Protein AF-0000000079458535 (afdb_homodimer)

Nearest PDB structures (foldseek):
  4jus-assembly2_F  TM=9.882E-01  e=2.641E-09  Homo sapiens
  6gjh-assembly1_A  TM=9.649E-01  e=2.790E-09  Homo sapiens
  4jus-assembly2_H  TM=9.700E-01  e=4.319E-09  Homo sapiens
  4jus-assembly1_B  TM=9.725E-01  e=6.332E-09  Homo sapiens
  4jut-assembly2_G  TM=9.691E-01  e=6.332E-09  Homo sapiens

Organism: NCBI:txid69355

Radius of gyration: 21.83 Å; Cα contacts (8 Å, |Δi|>4): 368; chains: 2; bounding box: 33×68×54 Å

Solvent-accessible surface area (backbone atoms only — not comparable to full-atom values): 12038 Å² total; per-residue (Å²): 78,76,45,80,42,86,42,63,92,47,56,77,91,30,48,46,55,33,56,57,92,60,24,43,36,39,39,37,49,47,68,77,40,78,56,101,73,31,35,38,27,43,34,39,39,36,37,29,76,51,60,91,73,52,56,71,88,56,48,42,54,33,45,34,92,84,20,40,35,36,40,37,36,62,57,58,78,64,84,88,69,78,84,78,72,76,84,74,72,86,53,64,69,47,75,68,76,58,59,71,82,124,79,77,46,82,42,86,41,62,94,49,57,75,90,30,48,47,55,31,56,57,92,60,24,45,35,39,38,38,50,46,67,79,41,78,56,101,73,31,34,36,26,43,33,40,37,38,37,29,77,51,60,90,75,51,57,72,89,57,49,43,54,32,45,35,93,82,20,40,36,37,39,36,37,63,58,59,78,62,84,88,69,77,84,78,72,78,84,76,73,89,54,64,68,46,74,67,76,57,61,71,84,123

Foldseek 3Di:
DKDKDAAQVADPVQWAWADDDQKIKIKGWDDWDADPVGIDTDIDMDIDGHDPPFDRVQWFWAAAPNRMIMIDTPPPDPDPPDDPPDPPPDGPRPGRPHDDPD/DKDKDAAQVADPVQWAWADDDQKIKIKGWDDWDADPVGIDTDIDMDIDGHDPPFDRVQWFWAAAPNRMIMIDTPPPDPDPPDDPPDDDPDGPGPGRDHDDPD

InterPro domains:
  IPR001436 Alpha crystallin/Small heat shock protein, animal type [PR00299] (17-30)
  IPR001436 Alpha crystallin/Small heat shock protein, animal type [PR00299] (32-51)
  IPR001436 Alpha crystallin/Small heat shock protein, animal type [PR00299] (54-75)
  IPR001436 Alpha crystallin/Small heat shock protein, animal type [PTHR45640] (2-76)
  IPR002068 Alpha crystallin/Hsp20 domain [PF00011] (2-76)
  IPR002068 Alpha crystallin/Hsp20 domain [PS01031] (1-91)
  IPR008978 HSP20-like chaperone [G3DSA:2.60.40.790] (1-79)
  IPR008978 HSP20-like chaperone [SSF49764] (2-76)

pLDDT: mean 74.35, std 25.5, range [27.42, 98.69]

Sequence (204 aa):
MQVNLDVQQFAPEEISVKTVENFVVIEAKHEEKRDEHGFISRHFQRRYLLPENVRPEDIQSSLSYDGVLTVTAPKMLSYYEENLSGHFKPFKLFTVVLYVWSMQVNLDVQQFAPEEISVKTVENFVVIEAKHEEKRDEHGFISRHFQRRYLLPENVRPEDIQSSLSYDGVLTVTAPKMLSYYEENLSGHFKPFKLFTVVLYVWS

Secondary structure (DSSP, 8-state):
-EEEEE-TTS-GGGEEEEEETTEEEEEEEEEEEE-SSSEEEEEEEEEEEPPTT--GGG-EEEE-TTSEEEEE------S-----------------------/-EEEEE-TTS-GGGEEEEEETTEEEEEEEEEEEE-SSSEEEEEEEEEEEPPTT--GGG-EEEE-TTSEEEEE------S-----------------------

Structure (mmCIF, N/CA/C/O backbone):
data_AF-0000000079458535-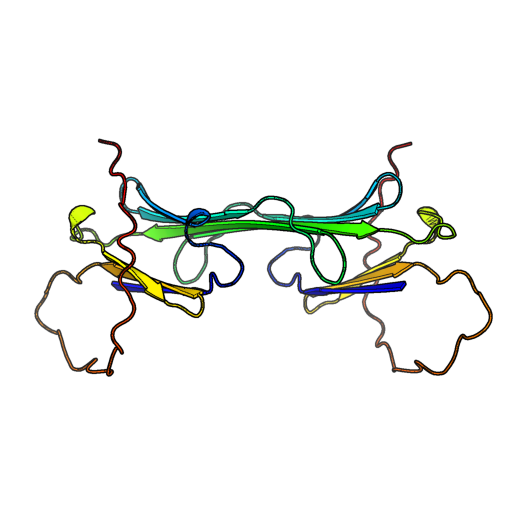model_v1
#
loop_
_entity.id
_entity.type
_entity.pdbx_description
1 polymer 'SHSP domain-containing protein'
#
loop_
_atom_site.group_PDB
_atom_site.id
_atom_site.type_symbol
_atom_site.label_atom_id
_atom_site.label_alt_id
_atom_site.label_comp_id
_atom_site.label_asym_id
_atom_site.label_entity_id
_atom_site.label_seq_id
_atom_site.pdbx_PDB_ins_code
_atom_site.Cartn_x
_atom_site.Cartn_y
_atom_site.Cartn_z
_atom_site.oc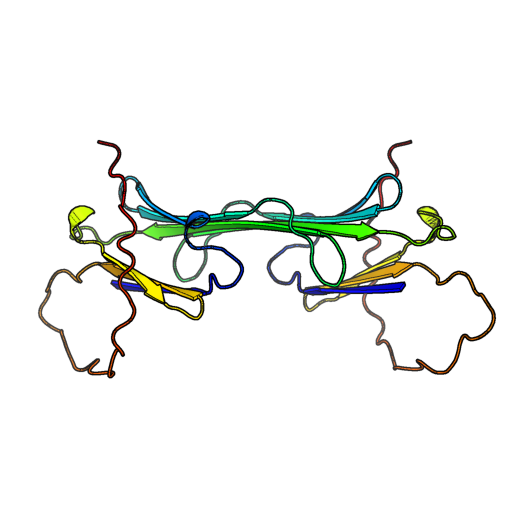cupancy
_atom_site.B_iso_or_equiv
_atom_site.auth_seq_id
_atom_site.auth_comp_id
_atom_site.auth_asym_id
_atom_site.auth_atom_id
_atom_site.pdbx_PDB_model_num
ATOM 1 N N . MET A 1 1 ? -5.195 -19.719 -15.281 1 71.38 1 MET A N 1
ATOM 2 C CA . MET A 1 1 ? -5.465 -18.547 -14.469 1 71.38 1 MET A CA 1
ATOM 3 C C . MET A 1 1 ? -4.379 -17.484 -14.656 1 71.38 1 MET A C 1
ATOM 5 O O . MET A 1 1 ? -3.197 -17.828 -14.773 1 71.38 1 MET A O 1
ATOM 9 N N . GLN A 1 2 ? -4.859 -16.234 -14.922 1 82 2 GLN A N 1
ATOM 10 C CA . GLN A 1 2 ? -3.893 -15.156 -15.062 1 82 2 GLN A CA 1
ATOM 11 C C . GLN A 1 2 ? -4.25 -13.977 -14.164 1 82 2 GLN A C 1
ATOM 13 O O . GLN A 1 2 ? -5.422 -13.617 -14.031 1 82 2 GLN A O 1
ATOM 18 N N . VAL A 1 3 ? -3.215 -13.5 -13.523 1 86 3 VAL A N 1
ATOM 19 C CA . VAL A 1 3 ? -3.398 -12.328 -12.68 1 86 3 VAL A CA 1
ATOM 20 C C . VAL A 1 3 ? -2.467 -11.211 -13.141 1 86 3 VAL A C 1
ATOM 22 O O . VAL A 1 3 ? -1.307 -11.461 -13.477 1 86 3 VAL A O 1
ATOM 25 N N . ASN A 1 4 ? -3.057 -10.031 -13.25 1 89.69 4 ASN A N 1
ATOM 26 C CA . ASN A 1 4 ? -2.285 -8.836 -13.547 1 89.69 4 ASN A CA 1
ATOM 27 C C . ASN A 1 4 ? -2.35 -7.828 -12.398 1 89.69 4 ASN A C 1
ATOM 29 O O . ASN A 1 4 ? -3.434 -7.5 -11.914 1 89.69 4 ASN A O 1
ATOM 33 N N . LEU A 1 5 ? -1.141 -7.395 -11.938 1 90.69 5 LEU A N 1
ATOM 34 C CA . LEU A 1 5 ? -1.046 -6.449 -10.836 1 90.69 5 LEU A CA 1
ATOM 35 C C . LEU A 1 5 ? -0.205 -5.238 -11.227 1 90.69 5 LEU A C 1
ATOM 37 O O . LEU A 1 5 ? 0.853 -5.387 -11.844 1 90.69 5 LEU A O 1
ATOM 41 N N . ASP A 1 6 ? -0.731 -4.07 -10.984 1 93.06 6 ASP A N 1
ATOM 42 C CA . ASP A 1 6 ? 0.054 -2.848 -11.125 1 93.06 6 ASP A CA 1
ATOM 43 C C . ASP A 1 6 ? 1.039 -2.691 -9.969 1 93.06 6 ASP A C 1
ATOM 45 O O . ASP A 1 6 ? 0.631 -2.537 -8.82 1 93.06 6 ASP A O 1
ATOM 49 N N . VAL A 1 7 ? 2.383 -2.736 -10.336 1 95.25 7 VAL A N 1
ATOM 50 C CA . VAL A 1 7 ? 3.414 -2.633 -9.312 1 95.25 7 VAL A CA 1
ATOM 51 C C . VAL A 1 7 ? 4.441 -1.576 -9.711 1 95.25 7 VAL A C 1
ATOM 53 O O . VAL A 1 7 ? 5.633 -1.717 -9.422 1 95.25 7 VAL A O 1
ATOM 56 N N . GLN A 1 8 ? 3.932 -0.568 -10.32 1 94.62 8 GLN A N 1
ATOM 57 C CA . GLN A 1 8 ? 4.809 0.476 -10.836 1 94.62 8 GLN A CA 1
ATOM 58 C C . GLN A 1 8 ? 5.523 1.209 -9.703 1 94.62 8 GLN A C 1
ATOM 60 O O . GLN A 1 8 ? 6.551 1.853 -9.922 1 94.62 8 GLN A O 1
ATOM 65 N N . GLN A 1 9 ? 4.973 1.112 -8.508 1 95.31 9 GLN A N 1
ATOM 66 C CA . GLN A 1 9 ? 5.523 1.855 -7.375 1 95.31 9 GLN A CA 1
ATOM 67 C C . GLN A 1 9 ? 6.656 1.081 -6.711 1 95.31 9 GLN A C 1
ATOM 69 O O . GLN A 1 9 ? 7.234 1.545 -5.727 1 95.31 9 GLN A O 1
ATOM 74 N N . PHE A 1 10 ? 6.992 -0.044 -7.32 1 95.38 10 PHE A N 1
ATOM 75 C CA . PHE A 1 10 ? 8.008 -0.919 -6.75 1 95.38 10 PHE A CA 1
ATOM 76 C C . PHE A 1 10 ? 9.086 -1.241 -7.777 1 95.38 10 PHE A C 1
ATOM 78 O O . PHE A 1 10 ? 8.797 -1.414 -8.961 1 95.38 10 PHE A O 1
ATOM 85 N N . ALA A 1 11 ? 10.289 -1.312 -7.316 1 93.94 11 ALA A N 1
ATOM 86 C CA . ALA A 1 11 ? 11.359 -1.873 -8.141 1 93.94 11 ALA A CA 1
ATOM 87 C C . ALA A 1 11 ? 11.25 -3.393 -8.227 1 93.94 11 ALA A C 1
ATOM 89 O O . ALA A 1 11 ? 10.664 -4.027 -7.344 1 93.94 11 ALA A O 1
ATOM 90 N N . PRO A 1 12 ? 11.812 -3.945 -9.25 1 91.94 12 PRO A N 1
ATOM 91 C CA . PRO A 1 12 ? 11.711 -5.398 -9.406 1 91.94 12 PRO A CA 1
ATOM 92 C C . PRO A 1 12 ? 12.219 -6.16 -8.18 1 91.94 12 PRO A C 1
ATOM 94 O O . PRO A 1 12 ? 11.625 -7.172 -7.793 1 91.94 12 PRO A O 1
ATOM 97 N N . GLU A 1 13 ? 13.242 -5.664 -7.543 1 93.88 13 GLU A N 1
ATOM 98 C CA . GLU A 1 13 ? 13.828 -6.367 -6.406 1 93.88 13 GLU A CA 1
ATOM 99 C C . GLU A 1 13 ? 12.961 -6.227 -5.164 1 93.88 13 GLU A C 1
ATOM 101 O O . GLU A 1 13 ? 13.172 -6.926 -4.168 1 93.88 13 GLU A O 1
ATOM 106 N N . GLU A 1 14 ? 11.945 -5.402 -5.266 1 96.38 14 GLU A N 1
ATOM 107 C CA . GLU A 1 14 ? 11.047 -5.156 -4.141 1 96.38 14 GLU A CA 1
ATOM 108 C C . GLU A 1 14 ? 9.812 -6.047 -4.215 1 96.38 14 GLU A C 1
ATOM 110 O O . GLU A 1 14 ? 8.914 -5.945 -3.379 1 96.38 14 GLU A O 1
ATOM 115 N N . ILE A 1 15 ? 9.766 -6.863 -5.156 1 95 15 ILE A N 1
ATOM 116 C CA . ILE A 1 15 ? 8.602 -7.699 -5.418 1 95 15 ILE A CA 1
ATOM 117 C C . ILE A 1 15 ? 8.977 -9.172 -5.281 1 95 15 ILE A C 1
ATOM 119 O O . ILE A 1 15 ? 10.008 -9.602 -5.801 1 95 15 ILE A O 1
ATOM 123 N N . SER A 1 16 ? 8.188 -9.891 -4.566 1 96.19 16 SER A N 1
ATOM 124 C CA . SER A 1 16 ? 8.359 -11.336 -4.461 1 96.19 16 SER A CA 1
ATOM 125 C C . SER A 1 16 ? 7.082 -12.078 -4.844 1 96.19 16 SER A C 1
ATOM 127 O O . SER A 1 16 ? 5.98 -11.648 -4.492 1 96.19 16 SER A O 1
ATOM 129 N N . VAL A 1 17 ? 7.246 -13.133 -5.582 1 91.44 17 VAL A N 1
ATOM 130 C CA . VAL A 1 17 ? 6.172 -14.062 -5.914 1 91.44 17 VAL A CA 1
ATOM 131 C C . VAL A 1 17 ? 6.531 -15.461 -5.422 1 91.44 17 VAL A C 1
ATOM 133 O O . VAL A 1 17 ? 7.586 -16 -5.766 1 91.44 17 VAL A O 1
ATOM 136 N N . LYS A 1 18 ? 5.688 -16.031 -4.605 1 91.62 18 LYS A N 1
ATOM 137 C CA . LYS A 1 18 ? 5.949 -17.359 -4.078 1 91.62 18 LYS A CA 1
ATOM 138 C C . LYS A 1 18 ? 4.672 -18.188 -4.012 1 91.62 18 LYS A C 1
ATOM 140 O O . LYS A 1 18 ? 3.568 -17.641 -3.99 1 91.62 18 LYS A O 1
ATOM 145 N N . THR A 1 19 ? 4.887 -19.453 -3.998 1 87.31 19 THR A N 1
ATOM 146 C CA . THR A 1 19 ? 3.777 -20.359 -3.725 1 87.31 19 THR A CA 1
ATOM 147 C C . THR A 1 19 ? 3.871 -20.906 -2.307 1 87.31 19 THR A C 1
ATOM 149 O O . THR A 1 19 ? 4.922 -21.422 -1.901 1 87.31 19 THR A O 1
ATOM 152 N N . VAL A 1 20 ? 2.854 -20.688 -1.545 1 87.06 20 VAL A N 1
ATOM 153 C CA . VAL A 1 20 ? 2.764 -21.203 -0.18 1 87.06 20 VAL A CA 1
ATOM 154 C C . VAL A 1 20 ? 1.502 -22.047 -0.026 1 87.06 20 VAL A C 1
ATOM 156 O O . VAL A 1 20 ? 0.386 -21.531 -0.104 1 87.06 20 VAL A O 1
ATOM 159 N N . GLU A 1 21 ? 1.781 -23.359 0.132 1 87 21 GLU A N 1
ATOM 160 C CA . GLU A 1 21 ? 0.645 -24.281 0.166 1 87 21 GLU A CA 1
ATOM 161 C C . GLU A 1 21 ? -0.182 -24.172 -1.112 1 87 21 GLU A C 1
ATOM 163 O O . GLU A 1 21 ? 0.322 -24.438 -2.207 1 87 21 GLU A O 1
ATOM 168 N N . ASN A 1 22 ? -1.435 -23.812 -1.103 1 85.19 22 ASN A N 1
ATOM 169 C CA . ASN A 1 22 ? -2.295 -23.75 -2.279 1 85.19 22 ASN A CA 1
ATOM 170 C C . ASN A 1 22 ? -2.568 -22.312 -2.697 1 85.19 22 ASN A C 1
ATOM 172 O O . ASN A 1 22 ? -3.604 -22.016 -3.299 1 85.19 22 ASN A O 1
ATOM 176 N N . PHE A 1 23 ? -1.512 -21.453 -2.299 1 89.44 23 PHE A N 1
ATOM 177 C CA . PHE A 1 23 ? -1.682 -20.047 -2.662 1 89.44 23 PHE A CA 1
ATOM 178 C C . PHE A 1 23 ? -0.479 -19.547 -3.451 1 89.44 23 PHE A C 1
ATOM 180 O O . PHE A 1 23 ? 0.657 -19.938 -3.18 1 89.44 23 PHE A O 1
ATOM 187 N N . VAL A 1 24 ? -0.769 -18.703 -4.426 1 88.31 24 VAL A N 1
ATOM 188 C CA . VAL A 1 24 ? 0.25 -17.797 -4.926 1 88.31 24 VAL A CA 1
ATOM 189 C C . VAL A 1 24 ? 0.261 -16.516 -4.074 1 88.31 24 VAL A C 1
ATOM 191 O O . VAL A 1 24 ? -0.779 -15.891 -3.877 1 88.31 24 VAL A O 1
ATOM 194 N N . VAL A 1 25 ? 1.367 -16.188 -3.523 1 92.31 25 VAL A N 1
ATOM 195 C CA . VAL A 1 25 ? 1.519 -15 -2.678 1 92.31 25 VAL A CA 1
ATOM 196 C C . VAL A 1 25 ? 2.428 -13.984 -3.365 1 92.31 25 VAL A C 1
ATOM 198 O O . VAL A 1 25 ? 3.559 -14.312 -3.736 1 92.31 25 VAL A O 1
ATOM 201 N N . ILE A 1 26 ? 1.908 -12.812 -3.578 1 93.81 26 ILE A N 1
ATOM 202 C CA . ILE A 1 26 ? 2.682 -11.703 -4.117 1 93.81 26 ILE A CA 1
ATOM 203 C C . ILE A 1 26 ? 2.885 -10.641 -3.035 1 93.81 26 ILE A C 1
ATOM 205 O O . ILE A 1 26 ? 1.917 -10.156 -2.439 1 93.81 26 ILE A O 1
ATOM 209 N N . GLU A 1 27 ? 4.105 -10.359 -2.76 1 96.75 27 GLU A N 1
ATOM 210 C CA . GLU A 1 27 ? 4.434 -9.328 -1.779 1 96.75 27 GLU A CA 1
ATOM 211 C C . GLU A 1 27 ? 5.336 -8.258 -2.385 1 96.75 27 GLU A C 1
ATOM 213 O O . GLU A 1 27 ? 6.332 -8.57 -3.039 1 96.75 27 GLU A O 1
ATOM 218 N N . ALA A 1 28 ? 4.949 -6.996 -2.225 1 97.62 28 ALA A N 1
ATOM 219 C CA . ALA A 1 28 ? 5.766 -5.859 -2.635 1 97.62 28 ALA A CA 1
ATOM 220 C C . ALA A 1 28 ? 5.938 -4.867 -1.49 1 97.62 28 ALA A C 1
ATOM 222 O O . ALA A 1 28 ? 4.965 -4.504 -0.824 1 97.62 28 ALA A O 1
ATOM 223 N N . LYS A 1 29 ? 7.152 -4.57 -1.281 1 98.44 29 LYS A N 1
ATOM 224 C CA . LYS A 1 29 ? 7.457 -3.682 -0.163 1 98.44 29 LYS A CA 1
ATOM 225 C C . LYS A 1 29 ? 8.68 -2.814 -0.464 1 98.44 29 LYS A C 1
ATOM 227 O O . LYS A 1 29 ? 9.68 -3.307 -0.979 1 98.44 29 LYS A O 1
ATOM 232 N N . HIS A 1 30 ? 8.508 -1.525 -0.172 1 97.69 30 HIS A N 1
ATOM 233 C CA . HIS A 1 30 ? 9.703 -0.689 -0.121 1 97.69 30 HIS A CA 1
ATOM 234 C C . HIS A 1 30 ? 9.68 0.24 1.087 1 97.69 30 HIS A C 1
ATOM 236 O O . HIS A 1 30 ? 8.602 0.668 1.521 1 97.69 30 HIS A O 1
ATOM 242 N N . GLU A 1 31 ? 10.812 0.403 1.563 1 97.5 31 GLU A N 1
ATOM 243 C CA . GLU A 1 31 ? 10.945 1.31 2.699 1 97.5 31 GLU A CA 1
ATOM 244 C C . GLU A 1 31 ? 10.75 2.762 2.273 1 97.5 31 GLU A C 1
ATOM 246 O O . GLU A 1 31 ? 10.297 3.031 1.161 1 97.5 31 GLU A O 1
ATOM 251 N N . GLU A 1 32 ? 11.008 3.6 3.197 1 96.62 32 GLU A N 1
ATOM 252 C CA . GLU A 1 32 ? 10.758 5.02 2.955 1 96.62 32 GLU A CA 1
ATOM 253 C C . GLU A 1 32 ? 11.578 5.527 1.77 1 96.62 32 GLU A C 1
ATOM 255 O O . GLU A 1 32 ? 12.789 5.316 1.71 1 96.62 32 GLU A O 1
ATOM 260 N N . LYS A 1 33 ? 10.922 6.148 0.807 1 96.44 33 LYS A N 1
ATOM 261 C CA . LYS A 1 33 ? 11.531 6.84 -0.326 1 96.44 33 LYS A CA 1
ATOM 262 C C . LYS A 1 33 ? 11.07 8.289 -0.4 1 96.44 33 LYS A C 1
ATOM 264 O O . LYS A 1 33 ? 9.938 8.609 -0.022 1 96.44 33 LYS A O 1
ATOM 269 N N . ARG A 1 34 ? 11.891 9.07 -0.903 1 94.19 34 ARG A N 1
ATOM 270 C CA . ARG A 1 34 ? 11.555 10.484 -1.047 1 94.19 34 ARG A CA 1
ATOM 271 C C . ARG A 1 34 ? 10.828 10.742 -2.361 1 94.19 34 ARG A C 1
ATOM 273 O O . ARG A 1 34 ? 11.18 10.18 -3.396 1 94.19 34 ARG A O 1
ATOM 280 N N . ASP A 1 35 ? 9.727 11.547 -2.275 1 86.81 35 ASP A N 1
ATOM 281 C CA . ASP A 1 35 ? 9.062 12.008 -3.492 1 86.81 35 ASP A CA 1
ATOM 282 C C . ASP A 1 35 ? 8.797 13.516 -3.436 1 86.81 35 ASP A C 1
ATOM 284 O O . ASP A 1 35 ? 9.391 14.227 -2.619 1 86.81 35 ASP A O 1
ATOM 288 N N . GLU A 1 36 ? 8.062 14.094 -4.355 1 83.38 36 GLU A N 1
ATOM 289 C CA . GLU A 1 36 ? 7.852 15.531 -4.492 1 83.38 36 GLU A CA 1
ATOM 290 C C . GLU A 1 36 ? 7.184 16.109 -3.25 1 83.38 36 GLU A C 1
ATOM 292 O O . GLU A 1 36 ? 7.273 17.312 -3 1 83.38 36 GLU A O 1
ATOM 297 N N . HIS A 1 37 ? 6.605 15.352 -2.461 1 78.25 37 HIS A N 1
ATOM 298 C CA . HIS A 1 37 ? 5.812 15.836 -1.331 1 78.25 37 HIS A CA 1
ATOM 299 C C . HIS A 1 37 ? 6.484 15.492 -0.005 1 78.25 37 HIS A C 1
ATOM 301 O O . HIS A 1 37 ? 6.289 16.188 0.992 1 78.25 37 HIS A O 1
ATOM 307 N N . GLY A 1 38 ? 7.324 14.508 -0.028 1 90.88 38 GLY A N 1
ATOM 308 C CA . GLY A 1 38 ? 7.91 14.016 1.207 1 90.88 38 GLY A CA 1
ATOM 309 C C . GLY A 1 38 ? 8.469 12.609 1.081 1 90.88 38 GLY A C 1
ATOM 310 O O . GLY A 1 38 ? 9.266 12.328 0.184 1 90.88 38 GLY A O 1
ATOM 311 N N . PHE A 1 39 ? 8.102 11.828 2.082 1 96 39 PHE A N 1
ATOM 312 C CA . PHE A 1 39 ? 8.57 10.453 2.111 1 96 39 PHE A CA 1
ATOM 313 C C . PHE A 1 39 ? 7.391 9.477 2.08 1 96 39 PHE A C 1
ATOM 315 O O . PHE A 1 39 ? 6.305 9.797 2.562 1 96 39 PHE A O 1
ATOM 322 N N . ILE A 1 40 ? 7.691 8.367 1.441 1 96.06 40 ILE A N 1
ATOM 323 C CA . ILE A 1 40 ? 6.609 7.387 1.367 1 96.06 40 ILE A CA 1
ATOM 324 C C . ILE A 1 40 ? 7.184 5.977 1.462 1 96.06 40 ILE A C 1
ATOM 326 O O . ILE A 1 40 ? 8.25 5.695 0.91 1 96.06 40 ILE A O 1
ATOM 330 N N . SER A 1 41 ? 6.562 5.121 2.232 1 98.25 41 SER A N 1
ATOM 331 C CA . SER A 1 41 ? 6.773 3.678 2.201 1 98.25 41 SER A CA 1
ATOM 332 C C . SER A 1 41 ? 5.488 2.939 1.839 1 98.25 41 SER A C 1
ATOM 334 O O . SER A 1 41 ? 4.391 3.41 2.141 1 98.25 41 SER A O 1
ATOM 336 N N . ARG A 1 42 ? 5.633 1.826 1.183 1 98.25 42 ARG A N 1
ATOM 337 C CA . ARG A 1 42 ? 4.496 1.036 0.719 1 98.25 42 ARG A CA 1
ATOM 338 C C . ARG A 1 42 ? 4.727 -0.451 0.967 1 98.25 42 ARG A C 1
ATOM 340 O O . ARG A 1 42 ? 5.859 -0.932 0.885 1 98.25 42 ARG A O 1
ATOM 347 N N . HIS A 1 43 ? 3.695 -1.093 1.212 1 98.69 43 HIS A N 1
ATOM 348 C CA . HIS A 1 43 ? 3.682 -2.545 1.352 1 98.69 43 HIS A CA 1
ATOM 349 C C . HIS A 1 43 ? 2.309 -3.117 1.014 1 98.69 43 HIS A C 1
ATOM 351 O O . HIS A 1 43 ? 1.288 -2.613 1.486 1 98.69 43 HIS A O 1
ATOM 357 N N . PHE A 1 44 ? 2.316 -4.051 0.146 1 98 44 PHE A N 1
ATOM 358 C CA . PHE A 1 44 ? 1.097 -4.844 0.034 1 98 44 PHE A CA 1
ATOM 359 C C . PHE A 1 44 ? 1.422 -6.32 -0.14 1 98 44 PHE A C 1
ATOM 361 O O . PHE A 1 44 ? 2.541 -6.676 -0.52 1 98 44 PHE A O 1
ATOM 368 N N . GLN A 1 45 ? 0.469 -7.18 0.155 1 97.62 45 GLN A N 1
ATOM 369 C CA . GLN A 1 45 ? 0.546 -8.617 -0.052 1 97.62 45 GLN A CA 1
ATOM 370 C C . GLN A 1 45 ? -0.772 -9.172 -0.59 1 97.62 45 GLN A C 1
ATOM 372 O O . GLN A 1 45 ? -1.838 -8.898 -0.035 1 97.62 45 GLN A O 1
ATOM 377 N N . ARG A 1 46 ? -0.671 -9.875 -1.65 1 95.44 46 ARG A N 1
ATOM 378 C CA . ARG A 1 46 ? -1.815 -10.547 -2.252 1 95.44 46 ARG A CA 1
ATOM 379 C C . ARG A 1 46 ? -1.664 -12.062 -2.162 1 95.44 46 ARG A C 1
ATOM 381 O O . ARG A 1 46 ? -0.571 -12.594 -2.369 1 95.44 46 ARG A O 1
ATOM 388 N N . ARG A 1 47 ? -2.764 -12.68 -1.93 1 93.81 47 ARG A N 1
ATOM 389 C CA . ARG A 1 47 ? -2.812 -14.133 -1.968 1 93.81 47 ARG A CA 1
ATOM 390 C C . ARG A 1 47 ? -3.939 -14.625 -2.875 1 93.81 47 ARG A C 1
ATOM 392 O O . ARG A 1 47 ? -5.07 -14.141 -2.783 1 93.81 47 ARG A O 1
ATOM 399 N N . TYR A 1 48 ? -3.611 -15.547 -3.719 1 88.75 48 TYR A N 1
ATOM 400 C CA . TYR A 1 48 ? -4.582 -16.156 -4.617 1 88.75 48 TYR A CA 1
ATOM 401 C C . TYR A 1 48 ? -4.645 -17.672 -4.406 1 88.75 48 TYR A C 1
ATOM 403 O O . TYR A 1 48 ? -3.611 -18.344 -4.375 1 88.75 48 TYR A O 1
ATOM 411 N N . LEU A 1 49 ? -5.812 -18.172 -4.262 1 87.25 49 LEU A N 1
ATOM 412 C CA . LEU A 1 49 ? -5.984 -19.625 -4.184 1 87.25 49 LEU A CA 1
ATOM 413 C C . LEU A 1 49 ? -5.719 -20.281 -5.539 1 87.25 49 LEU A C 1
ATOM 415 O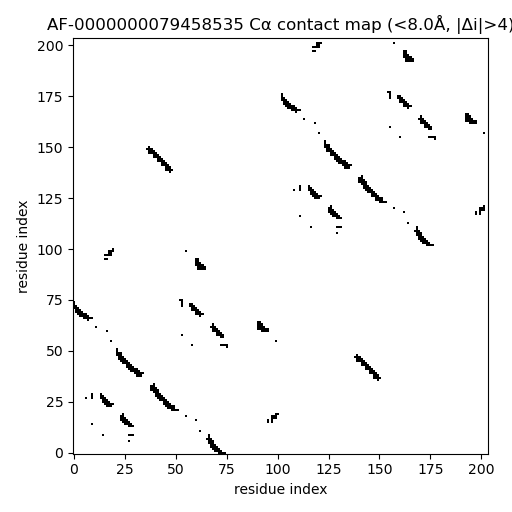 O . LEU A 1 49 ? -6.262 -19.844 -6.555 1 87.25 49 LEU A O 1
ATOM 419 N N . LEU A 1 50 ? -4.883 -21.281 -5.484 1 83.12 50 LEU A N 1
ATOM 420 C CA . LEU A 1 50 ? -4.566 -22.016 -6.711 1 83.12 50 LEU A CA 1
ATOM 421 C C . LEU A 1 50 ? -5.562 -23.141 -6.945 1 83.12 50 LEU A C 1
ATOM 423 O O . LEU A 1 50 ? -5.98 -23.812 -6 1 83.12 50 LEU A O 1
ATOM 427 N N . PRO A 1 51 ? -5.867 -23.281 -8.219 1 80.94 51 PRO A N 1
ATOM 428 C CA . PRO A 1 51 ? -6.676 -24.469 -8.484 1 80.94 51 PRO A CA 1
ATOM 429 C C . PRO A 1 51 ? -5.953 -25.766 -8.125 1 80.94 51 PRO A C 1
ATOM 431 O O . PRO A 1 51 ? -4.723 -25.812 -8.125 1 80.94 51 PRO A O 1
ATOM 434 N N . GLU A 1 52 ? -6.727 -26.75 -7.809 1 77.44 52 GLU A N 1
ATOM 435 C CA . GLU A 1 52 ? -6.199 -28.031 -7.328 1 77.44 52 GLU A CA 1
ATOM 436 C C . GLU A 1 52 ? -5.254 -28.656 -8.344 1 77.44 52 GLU A C 1
ATOM 438 O O . GLU A 1 52 ? -4.312 -29.359 -7.977 1 77.44 52 GLU A O 1
ATOM 443 N N . ASN A 1 53 ? -5.309 -28.344 -9.539 1 78.06 53 ASN A N 1
ATOM 444 C CA . ASN A 1 53 ? -4.543 -29.062 -10.555 1 78.06 53 ASN A CA 1
ATOM 445 C C . ASN A 1 53 ? -3.363 -28.234 -11.062 1 78.06 53 ASN A C 1
ATOM 447 O O . ASN A 1 53 ? -2.824 -28.516 -12.133 1 78.06 53 ASN A O 1
ATOM 451 N N . VAL A 1 54 ? -3.049 -27.297 -10.266 1 78.31 54 VAL A N 1
ATOM 452 C CA . VAL A 1 54 ? -1.914 -26.469 -10.695 1 78.31 54 VAL A CA 1
ATOM 453 C C . VAL A 1 54 ? -0.711 -26.75 -9.797 1 78.31 54 VAL A C 1
ATOM 455 O O . VAL A 1 54 ? -0.821 -26.719 -8.57 1 78.31 54 VAL A O 1
ATOM 458 N N . ARG A 1 55 ? 0.381 -27.156 -10.414 1 76.69 55 ARG A N 1
ATOM 459 C CA . ARG A 1 55 ? 1.626 -27.344 -9.672 1 76.69 55 ARG A CA 1
ATOM 460 C C . ARG A 1 55 ? 2.395 -26.031 -9.562 1 76.69 55 ARG A C 1
ATOM 462 O O . ARG A 1 55 ? 2.436 -25.25 -10.508 1 76.69 55 ARG A O 1
ATOM 469 N N 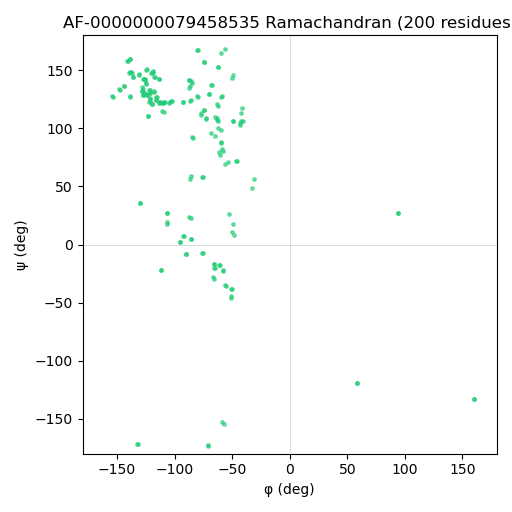. PRO A 1 56 ? 3.006 -25.703 -8.477 1 80.62 56 PRO A N 1
ATOM 470 C CA . PRO A 1 56 ? 3.785 -24.484 -8.289 1 80.62 56 PRO A CA 1
ATOM 471 C C . PRO A 1 56 ? 4.816 -24.266 -9.398 1 80.62 56 PRO A C 1
ATOM 473 O O . PRO A 1 56 ? 5.062 -23.125 -9.797 1 80.62 56 PRO A O 1
ATOM 476 N N . GLU A 1 57 ? 5.445 -25.375 -9.852 1 80.06 57 GLU A N 1
ATOM 477 C CA . GLU A 1 57 ? 6.5 -25.281 -10.859 1 80.06 57 GLU A CA 1
ATOM 478 C C . GLU A 1 57 ? 5.945 -24.781 -12.195 1 80.06 57 GLU A C 1
ATOM 480 O O . GLU A 1 57 ? 6.703 -24.359 -13.062 1 80.06 57 GLU A O 1
ATOM 485 N N . ASP A 1 58 ? 4.652 -24.859 -12.305 1 80.19 58 ASP A N 1
ATOM 486 C CA . ASP A 1 58 ? 4.023 -24.484 -13.57 1 80.19 58 ASP A CA 1
ATOM 487 C C . ASP A 1 58 ? 3.656 -23 -13.578 1 80.19 58 ASP A C 1
ATOM 489 O O . ASP A 1 58 ? 3.248 -22.469 -14.617 1 80.19 58 ASP A O 1
ATOM 493 N N . ILE A 1 59 ? 3.795 -22.391 -12.469 1 81.56 59 ILE A N 1
ATOM 494 C CA . ILE A 1 59 ? 3.428 -20.984 -12.352 1 81.56 59 ILE A CA 1
ATOM 495 C C . ILE A 1 59 ? 4.539 -20.109 -12.93 1 81.56 59 ILE A C 1
ATOM 497 O O . ILE A 1 59 ? 5.723 -20.359 -12.672 1 81.56 59 ILE A O 1
ATOM 501 N N . GLN A 1 60 ? 4.137 -19.25 -13.82 1 84.25 60 GLN A N 1
ATOM 502 C CA . GLN A 1 60 ? 5.066 -18.297 -14.414 1 84.25 60 GLN A CA 1
ATOM 503 C C . GLN A 1 60 ? 4.672 -16.859 -14.086 1 84.25 60 GLN A C 1
ATOM 505 O O . GLN A 1 60 ? 3.482 -16.547 -13.961 1 84.25 60 GLN A O 1
ATOM 510 N N . SER A 1 61 ? 5.77 -16.047 -13.891 1 88 61 SER A N 1
ATOM 511 C CA . SER A 1 61 ? 5.504 -14.633 -13.664 1 88 61 SER A CA 1
ATOM 512 C C . SER A 1 61 ? 6.379 -13.75 -14.555 1 88 61 SER A C 1
ATOM 514 O O . SER A 1 61 ? 7.477 -14.156 -14.938 1 88 61 SER A O 1
ATOM 516 N N . SER A 1 62 ? 5.828 -12.664 -14.922 1 87.5 62 SER A N 1
ATOM 517 C CA . SER A 1 62 ? 6.562 -11.68 -15.711 1 87.5 62 SER A CA 1
ATOM 518 C C . SER A 1 62 ? 6.242 -10.258 -15.25 1 87.5 62 SER A C 1
ATOM 520 O O . SER A 1 62 ? 5.137 -9.984 -14.781 1 87.5 62 SER A O 1
ATOM 522 N N . LEU A 1 63 ? 7.262 -9.43 -15.391 1 90.94 63 LEU A N 1
ATOM 523 C CA . LEU A 1 63 ? 7.125 -8.016 -15.047 1 90.94 63 LEU A CA 1
ATOM 524 C C . LEU A 1 63 ? 7.387 -7.129 -16.266 1 90.94 63 LEU A C 1
ATOM 526 O O . LEU A 1 63 ? 8.453 -7.219 -16.891 1 90.94 63 LEU A O 1
ATOM 530 N N . SER A 1 64 ? 6.445 -6.367 -16.609 1 87.56 64 SER A N 1
ATOM 531 C CA . SER A 1 64 ? 6.609 -5.492 -17.766 1 87.56 64 SER A CA 1
ATOM 532 C C . SER A 1 64 ? 7.398 -4.238 -17.391 1 87.56 64 SER A C 1
ATOM 534 O O . SER A 1 64 ? 7.531 -3.902 -16.219 1 87.56 64 SER A O 1
ATOM 536 N N . TYR A 1 65 ? 7.781 -3.58 -18.453 1 88.06 65 TYR A N 1
ATOM 537 C CA . TYR A 1 65 ? 8.555 -2.357 -18.266 1 88.06 65 TYR A CA 1
ATOM 538 C C . TYR A 1 65 ? 7.715 -1.277 -17.594 1 88.06 65 TYR A C 1
ATOM 540 O O . TYR A 1 65 ? 8.227 -0.494 -16.797 1 88.06 65 TYR A O 1
ATOM 548 N N . ASP A 1 66 ? 6.48 -1.353 -17.844 1 88.31 66 ASP A N 1
ATOM 549 C CA . ASP A 1 66 ? 5.609 -0.312 -17.297 1 88.31 66 ASP A CA 1
ATOM 550 C C . ASP A 1 66 ? 5.051 -0.714 -15.945 1 88.31 66 ASP A C 1
ATOM 552 O O . ASP A 1 66 ? 4.137 -0.066 -15.422 1 88.31 66 ASP A O 1
ATOM 556 N N . GLY A 1 67 ? 5.543 -1.785 -15.461 1 91 67 GLY A N 1
ATOM 557 C CA . GLY A 1 67 ? 5.301 -2.09 -14.055 1 91 67 GLY A CA 1
ATOM 558 C C . GLY A 1 67 ? 4.098 -2.988 -13.844 1 91 67 GLY A C 1
ATOM 559 O O . GLY A 1 67 ? 3.438 -2.91 -12.805 1 91 67 GLY A O 1
ATOM 560 N N . VAL A 1 68 ? 3.799 -3.764 -14.82 1 92.75 68 VAL A N 1
ATOM 561 C CA . VAL A 1 68 ? 2.709 -4.719 -14.664 1 92.75 68 VAL A CA 1
ATOM 562 C C . VAL A 1 68 ? 3.277 -6.117 -14.43 1 92.75 68 VAL A C 1
ATOM 564 O O . VAL A 1 68 ? 4.055 -6.625 -15.242 1 92.75 68 VAL A O 1
ATOM 567 N N . LEU A 1 69 ? 2.865 -6.742 -13.273 1 92.38 69 LEU A N 1
ATOM 568 C CA . LEU A 1 69 ? 3.223 -8.117 -12.953 1 92.38 69 LEU A CA 1
ATOM 569 C C . LEU A 1 69 ? 2.156 -9.086 -13.445 1 92.38 69 LEU A C 1
ATOM 571 O O . LEU A 1 69 ? 0.974 -8.93 -13.133 1 92.38 69 LEU A O 1
ATOM 575 N N . THR A 1 70 ? 2.545 -9.992 -14.242 1 90 70 THR A N 1
ATOM 576 C CA . THR A 1 70 ? 1.638 -11.023 -14.742 1 90 70 THR A CA 1
ATOM 577 C C . THR A 1 70 ? 2.018 -12.391 -14.188 1 90 70 THR A C 1
ATOM 579 O O . THR A 1 70 ? 3.168 -12.812 -14.305 1 90 70 THR A O 1
ATOM 582 N N . VAL A 1 71 ? 1.085 -13.039 -13.523 1 88.38 71 VAL A N 1
ATOM 583 C CA . VAL A 1 71 ? 1.277 -14.391 -13.008 1 88.38 71 VAL A CA 1
ATOM 584 C C . VAL A 1 71 ? 0.305 -15.344 -13.703 1 88.38 71 VAL A C 1
ATOM 586 O O . VAL A 1 71 ? -0.906 -15.117 -13.703 1 88.38 71 VAL A O 1
ATOM 589 N N . THR A 1 72 ? 0.884 -16.344 -14.281 1 85.75 72 THR A N 1
ATOM 590 C CA . THR A 1 72 ? 0.075 -17.281 -15.055 1 85.75 72 THR A CA 1
ATOM 591 C C . THR A 1 72 ? 0.221 -18.703 -14.5 1 85.75 72 THR A C 1
ATOM 593 O O . THR A 1 72 ? 1.331 -19.141 -14.203 1 85.75 72 THR A O 1
ATOM 596 N N . ALA A 1 73 ? -0.906 -19.281 -14.203 1 79.25 73 ALA A N 1
ATOM 597 C CA . ALA A 1 73 ? -0.959 -20.703 -13.898 1 79.25 73 ALA A CA 1
ATOM 598 C C . ALA A 1 73 ? -1.68 -21.469 -15 1 79.25 73 ALA A C 1
ATOM 600 O O . ALA A 1 73 ? -2.738 -21.047 -15.469 1 79.25 73 ALA A O 1
ATOM 601 N N . PRO A 1 74 ? -0.862 -22.297 -15.602 1 70.56 74 PRO A N 1
ATOM 602 C CA . PRO A 1 74 ? -1.466 -23.047 -16.703 1 70.56 74 PRO A CA 1
ATOM 603 C C . PRO A 1 74 ? -2.795 -23.703 -16.312 1 70.56 74 PRO A C 1
ATOM 605 O O . PRO A 1 74 ? -2.979 -24.094 -15.156 1 70.56 74 PRO A O 1
ATOM 608 N N . LYS A 1 75 ? -3.855 -23.062 -16.859 1 56.97 75 LYS A N 1
ATOM 609 C CA . LYS A 1 75 ? -5.082 -23.828 -16.672 1 56.97 75 LYS A CA 1
ATOM 610 C C . LYS A 1 75 ? -4.84 -25.312 -16.891 1 56.97 75 LYS A C 1
ATOM 612 O O . LYS A 1 75 ? -4.035 -25.703 -17.75 1 56.97 75 LYS A O 1
ATOM 617 N N . MET A 1 76 ? -4.82 -25.984 -15.938 1 45.66 76 MET A N 1
ATOM 618 C CA . MET A 1 76 ? -4.957 -27.359 -16.406 1 45.66 76 MET A CA 1
ATOM 619 C C . MET A 1 76 ? -6 -27.453 -17.516 1 45.66 76 MET A C 1
ATOM 621 O O . MET A 1 76 ? -7.012 -26.75 -17.484 1 45.66 76 MET A O 1
ATOM 625 N N . LEU A 1 77 ? -5.516 -27.859 -18.672 1 37.25 77 LEU A N 1
ATOM 626 C CA . LEU A 1 77 ? -6.371 -28.219 -19.812 1 37.25 77 LEU A CA 1
ATOM 627 C C . LEU A 1 77 ? -7.688 -28.828 -19.312 1 37.25 77 LEU A C 1
ATOM 629 O O . LEU A 1 77 ? -7.719 -29.969 -18.875 1 37.25 77 LEU A O 1
ATOM 633 N N . SER A 1 78 ? -8.5 -28.531 -18.5 1 34.69 78 SER A N 1
ATOM 634 C CA . SER A 1 78 ? -9.672 -29.062 -19.203 1 34.69 78 SER A CA 1
ATOM 635 C C . SER A 1 78 ? -9.852 -28.406 -20.562 1 34.69 78 SER A C 1
ATOM 637 O O . SER A 1 78 ? -9.336 -27.312 -20.812 1 34.69 78 SER A O 1
ATOM 639 N N . TYR A 1 79 ? -10.68 -28.875 -21.625 1 31.5 79 TYR A N 1
ATOM 640 C CA . TYR A 1 79 ? -11 -28.672 -23.031 1 31.5 79 TYR A CA 1
ATOM 641 C C . TYR A 1 79 ? -11.297 -27.203 -23.297 1 31.5 79 TYR A C 1
ATOM 643 O O . TYR A 1 79 ? -11.188 -26.75 -24.438 1 31.5 79 TYR A O 1
ATOM 651 N N . TYR A 1 80 ? -12.062 -26.297 -22.578 1 32.34 80 TYR A N 1
ATOM 652 C CA . TYR A 1 80 ? -12.633 -25.234 -23.391 1 32.34 80 TYR A CA 1
ATOM 653 C C . TYR A 1 80 ? -11.648 -24.078 -23.562 1 32.34 80 TYR A C 1
ATOM 655 O O . TYR A 1 80 ? -11.422 -23.312 -22.625 1 32.34 80 TYR A O 1
ATOM 663 N N . GLU A 1 81 ? -10.43 -24.156 -24.109 1 33.47 81 GLU A N 1
ATOM 664 C CA . GLU A 1 81 ? -9.32 -23.281 -24.5 1 33.47 81 GLU A CA 1
ATOM 665 C C . GLU A 1 81 ? -9.812 -22.109 -25.328 1 33.47 81 GLU A C 1
ATOM 667 O O . GLU A 1 81 ? -9.188 -21.75 -26.328 1 33.47 81 GLU A O 1
ATOM 672 N N . GLU A 1 82 ? -11.016 -21.625 -25.453 1 31.16 82 GLU A N 1
ATOM 673 C CA . GLU A 1 82 ? -11.102 -20.828 -26.688 1 31.16 82 GLU A CA 1
ATOM 674 C C . GLU A 1 82 ? -10.07 -19.719 -26.703 1 31.16 82 GLU A C 1
ATOM 676 O O . GLU A 1 82 ? -9.43 -19.438 -25.672 1 31.16 82 GLU A O 1
ATOM 681 N N . ASN A 1 83 ? -10.273 -18.469 -27.5 1 32.09 83 ASN A N 1
ATOM 682 C CA . ASN A 1 83 ? -9.773 -17.469 -28.438 1 32.09 83 ASN A CA 1
ATOM 683 C C . ASN A 1 83 ? -9.039 -16.344 -27.719 1 32.09 83 ASN A C 1
ATOM 685 O O . ASN A 1 83 ? -9.609 -15.273 -27.484 1 32.09 83 ASN A O 1
ATOM 689 N N . LEU A 1 84 ? -8.492 -16.438 -26.547 1 34.38 84 LEU A N 1
ATOM 690 C CA . LEU A 1 84 ? -7.977 -15.133 -26.156 1 34.38 84 LEU A CA 1
ATOM 691 C C . LEU A 1 84 ? -6.684 -14.812 -26.906 1 34.38 84 LEU A C 1
ATOM 693 O O . LEU A 1 84 ? -5.609 -15.289 -26.516 1 34.38 84 LEU A O 1
ATOM 697 N N . SER A 1 85 ? -6.512 -14.75 -28.203 1 31.72 85 SER A N 1
ATOM 698 C CA . SER A 1 85 ? -5.465 -14.375 -29.156 1 31.72 85 SER A CA 1
ATOM 699 C C . SER A 1 85 ? -4.855 -13.023 -28.797 1 31.72 85 SER A C 1
ATOM 701 O O . SER A 1 85 ? -4.129 -12.438 -29.594 1 31.72 85 SER A O 1
ATOM 703 N N . GLY A 1 86 ? -5.082 -12.297 -27.656 1 36.09 86 GLY A N 1
ATOM 704 C CA . GLY A 1 86 ? -4.527 -10.961 -27.859 1 36.09 86 GLY A CA 1
ATOM 705 C C . GLY A 1 86 ? -3.012 -10.961 -27.953 1 36.09 86 GLY A C 1
ATOM 706 O O . GLY A 1 86 ? -2.355 -11.922 -27.547 1 36.09 86 GLY A O 1
ATOM 707 N N . HIS A 1 87 ? -2.354 -10.234 -28.859 1 34.69 87 HIS A N 1
ATOM 708 C CA . HIS A 1 87 ? -0.991 -9.883 -29.234 1 34.69 87 HIS A CA 1
ATOM 709 C C . HIS A 1 87 ? -0.159 -9.5 -28.016 1 34.69 87 HIS A C 1
ATOM 711 O O . HIS A 1 87 ? -0.422 -8.477 -27.375 1 34.69 87 HIS A O 1
ATOM 717 N N . PHE A 1 88 ? 0.211 -10.453 -27.172 1 30.14 88 PHE A N 1
ATOM 718 C CA . PHE A 1 88 ? 1.07 -10.18 -26.031 1 30.14 88 PHE A CA 1
ATOM 719 C C . PHE A 1 88 ? 2.457 -9.742 -26.484 1 30.14 88 PHE A C 1
ATOM 721 O O . PHE A 1 88 ? 3.088 -10.406 -27.312 1 30.14 88 PHE A O 1
ATOM 728 N N . LYS A 1 89 ? 2.744 -8.367 -26.625 1 32.75 89 LYS A N 1
ATOM 729 C CA . LYS A 1 89 ? 4.102 -7.93 -26.938 1 32.75 89 LYS A CA 1
ATOM 730 C C . LYS A 1 89 ? 5.117 -8.578 -26 1 32.75 89 LYS A C 1
ATOM 732 O O . LYS A 1 89 ? 4.82 -8.836 -24.844 1 32.75 89 LYS A O 1
ATOM 737 N N . PRO A 1 90 ? 6.332 -8.938 -26.469 1 27.42 90 PRO A N 1
ATOM 738 C CA . PRO A 1 90 ? 7.461 -9.625 -25.844 1 27.42 90 PRO A CA 1
ATOM 739 C C . PRO A 1 90 ? 7.914 -8.961 -24.547 1 27.42 90 PRO A C 1
ATOM 741 O O . PRO A 1 90 ? 8.133 -7.746 -24.516 1 27.42 90 PRO A O 1
ATOM 744 N N . PHE A 1 91 ? 7.18 -9.031 -23.469 1 30.62 91 PHE A N 1
ATOM 745 C CA . PHE A 1 91 ? 7.656 -8.445 -22.219 1 30.62 91 PHE A CA 1
ATOM 746 C C . PHE A 1 91 ? 8.938 -9.125 -21.75 1 30.62 91 PHE A C 1
ATOM 748 O O . PHE A 1 91 ? 9.18 -10.289 -22.094 1 30.62 91 PHE A O 1
ATOM 755 N N . LYS A 1 92 ? 9.969 -8.375 -21.641 1 30.95 92 LYS A N 1
ATOM 756 C CA . LYS A 1 92 ? 11.188 -8.914 -21.047 1 30.95 92 LYS A CA 1
ATOM 757 C C . LYS A 1 92 ? 10.875 -9.75 -19.797 1 30.95 92 LYS A C 1
ATOM 759 O O . LYS A 1 92 ? 10.117 -9.312 -18.938 1 30.95 92 LYS A O 1
ATOM 764 N N . LEU A 1 93 ? 10.938 -11 -19.922 1 28.97 93 LEU A N 1
ATOM 765 C CA . LEU A 1 93 ? 10.711 -12.039 -18.922 1 28.97 93 LEU A CA 1
ATOM 766 C C . LEU A 1 93 ? 11.695 -11.906 -17.766 1 28.97 93 LEU A C 1
ATOM 768 O O . LEU A 1 93 ? 12.914 -11.945 -17.984 1 28.97 93 LEU A O 1
ATOM 772 N N . PHE A 1 94 ? 11.461 -10.969 -16.875 1 32.62 94 PHE A N 1
ATOM 773 C CA . PHE A 1 94 ? 12.328 -11.234 -15.734 1 32.62 94 PHE A CA 1
ATOM 774 C C . PHE A 1 94 ? 11.844 -12.438 -14.945 1 32.62 94 PHE A C 1
ATOM 776 O O . PHE A 1 94 ? 10.633 -12.625 -14.773 1 32.62 94 PHE A O 1
ATOM 783 N N . THR A 1 95 ? 12.555 -13.5 -15.055 1 30.08 95 THR A N 1
ATOM 784 C CA . THR A 1 95 ? 12.312 -14.734 -14.312 1 30.08 95 THR A CA 1
ATOM 785 C C . THR A 1 95 ? 12.359 -14.484 -12.812 1 30.08 95 THR A C 1
ATOM 787 O O . THR A 1 95 ? 13.391 -14.078 -12.273 1 30.08 95 THR A O 1
ATOM 790 N N . VAL A 1 96 ? 11.336 -14.016 -12.336 1 37.75 96 VAL A N 1
ATOM 791 C CA . VAL A 1 96 ? 11.375 -14.016 -10.875 1 37.75 96 VAL A CA 1
ATOM 792 C C . VAL A 1 96 ? 11.453 -15.453 -10.359 1 37.75 96 VAL A C 1
ATOM 794 O O . VAL A 1 96 ? 10.695 -16.312 -10.812 1 37.75 96 VAL A O 1
ATOM 797 N N . VAL A 1 97 ? 12.586 -15.797 -9.844 1 33.47 97 VAL A N 1
ATOM 798 C CA . VAL A 1 97 ? 12.867 -17.109 -9.258 1 33.47 97 VAL A CA 1
ATOM 799 C C . VAL A 1 97 ? 11.906 -17.359 -8.102 1 33.47 97 VAL A C 1
ATOM 801 O O . VAL A 1 97 ? 11.797 -16.547 -7.184 1 33.47 97 VAL A O 1
ATOM 804 N N . LEU A 1 98 ? 10.93 -18.047 -8.367 1 41.72 98 LEU A N 1
ATOM 805 C CA . LEU A 1 98 ? 10.016 -18.547 -7.344 1 41.72 98 LEU A CA 1
ATOM 806 C C . LEU A 1 98 ? 10.734 -19.484 -6.383 1 41.72 98 LEU A C 1
ATOM 808 O O . LEU A 1 98 ? 11.484 -20.375 -6.809 1 41.72 98 LEU A O 1
ATOM 812 N N . TYR A 1 99 ? 11 -19.062 -5.223 1 39.41 99 TYR A N 1
ATOM 813 C CA . TYR A 1 99 ? 11.562 -19.984 -4.234 1 39.41 99 TYR A CA 1
ATOM 814 C C . TYR A 1 99 ? 10.484 -20.891 -3.662 1 39.41 99 TYR A C 1
ATOM 816 O O . TYR A 1 99 ? 9.375 -20.438 -3.348 1 39.41 99 TYR A O 1
ATOM 824 N N . VAL A 1 100 ? 10.594 -22.125 -3.996 1 31.8 100 VAL A N 1
ATOM 825 C CA . VAL A 1 100 ? 9.734 -23.188 -3.463 1 31.8 100 VAL A CA 1
ATOM 826 C C . VAL A 1 100 ? 10.289 -23.672 -2.123 1 31.8 100 VAL A C 1
ATOM 828 O O . VAL A 1 100 ? 11.438 -24.109 -2.039 1 31.8 100 VAL A O 1
ATOM 831 N N . TRP A 1 101 ? 9.898 -23.141 -0.96 1 30.42 101 TRP A N 1
ATOM 832 C CA . TRP A 1 101 ? 10.305 -23.734 0.311 1 30.42 101 TRP A CA 1
ATOM 833 C C . TRP A 1 101 ? 9.82 -25.172 0.422 1 30.42 101 TRP A C 1
ATOM 835 O O . TRP A 1 101 ? 8.633 -25.453 0.229 1 30.42 101 TRP A O 1
ATOM 845 N N . SER A 1 102 ? 10.523 -26.094 -0.039 1 29.06 102 SER A N 1
ATOM 846 C CA . SER A 1 102 ? 10.258 -27.484 0.293 1 29.06 102 SER A CA 1
ATOM 847 C C . SER A 1 102 ? 10.383 -27.734 1.793 1 29.06 102 SER A C 1
ATOM 849 O O . SER A 1 102 ? 11.18 -27.078 2.467 1 29.06 102 SER A O 1
ATOM 851 N N . MET B 1 1 ? -0.484 24.828 4.105 1 71.56 1 MET B N 1
ATOM 852 C CA . MET B 1 1 ? -0.16 23.609 3.389 1 71.56 1 MET B CA 1
ATOM 853 C C . MET B 1 1 ? -1.314 22.609 3.461 1 71.56 1 MET B C 1
ATOM 855 O O . MET B 1 1 ? -1.97 22.484 4.496 1 71.56 1 MET B O 1
ATOM 859 N N . GLN B 1 2 ? -1.677 22.094 2.26 1 82.06 2 GLN B N 1
ATOM 860 C CA . GLN B 1 2 ? -2.742 21.094 2.234 1 82.06 2 GLN B CA 1
ATOM 861 C C . GLN B 1 2 ? -2.303 19.828 1.481 1 82.06 2 GLN B C 1
ATOM 863 O O . GLN B 1 2 ? -1.646 19.922 0.443 1 82.06 2 GLN B O 1
ATOM 868 N N . VAL B 1 3 ? -2.613 18.734 2.119 1 86 3 VAL B N 1
ATOM 869 C CA . VAL B 1 3 ? -2.32 17.453 1.476 1 86 3 VAL B CA 1
ATOM 870 C C . VAL B 1 3 ? -3.609 16.656 1.317 1 86 3 VAL B C 1
ATOM 872 O O . VAL B 1 3 ? -4.445 16.625 2.223 1 86 3 VAL B O 1
ATOM 875 N N . ASN B 1 4 ? -3.77 16.141 0.122 1 89.81 4 ASN B N 1
ATOM 876 C CA . ASN B 1 4 ? -4.871 15.219 -0.158 1 89.81 4 ASN B CA 1
ATOM 877 C C . ASN B 1 4 ? -4.363 13.828 -0.519 1 89.81 4 ASN B C 1
ATOM 879 O O . ASN B 1 4 ? -3.498 13.68 -1.385 1 89.81 4 ASN B O 1
ATOM 883 N N . LEU B 1 5 ? -4.898 12.805 0.206 1 90.88 5 LEU B N 1
ATOM 884 C CA . LEU B 1 5 ? -4.496 11.422 -0.016 1 90.88 5 LEU B CA 1
ATOM 885 C C . LEU B 1 5 ? -5.707 10.539 -0.278 1 90.88 5 LEU B C 1
ATOM 887 O O . LEU B 1 5 ? -6.723 10.648 0.413 1 90.88 5 LEU B O 1
ATOM 891 N N . ASP B 1 6 ? -5.641 9.781 -1.33 1 93.12 6 ASP B N 1
ATOM 892 C CA . ASP B 1 6 ? -6.645 8.75 -1.573 1 93.12 6 ASP B CA 1
ATOM 893 C C . ASP B 1 6 ? -6.445 7.559 -0.642 1 93.12 6 ASP B C 1
ATOM 895 O O . ASP B 1 6 ? -5.422 6.871 -0.714 1 93.12 6 ASP B O 1
ATOM 899 N N . VAL B 1 7 ? -7.484 7.332 0.253 1 95.44 7 VAL B N 1
ATOM 900 C CA . VAL B 1 7 ? -7.383 6.242 1.219 1 95.44 7 VAL B CA 1
ATOM 901 C C . VAL B 1 7 ? -8.656 5.402 1.183 1 95.44 7 VAL B C 1
ATOM 903 O O . VAL B 1 7 ? -9.102 4.891 2.213 1 95.44 7 VAL B O 1
ATOM 906 N N . GLN B 1 8 ? -9.164 5.277 0.014 1 94.69 8 GLN B N 1
ATOM 907 C CA . GLN B 1 8 ? -10.43 4.578 -0.151 1 94.69 8 GLN B CA 1
ATOM 908 C C . GLN B 1 8 ? -10.297 3.1 0.211 1 94.69 8 GLN B C 1
ATOM 910 O O . GLN B 1 8 ? -11.297 2.43 0.483 1 94.69 8 GLN B O 1
ATOM 915 N N . GLN B 1 9 ? -9.07 2.602 0.205 1 95.38 9 GLN B N 1
ATOM 916 C CA . GLN B 1 9 ? -8.852 1.18 0.446 1 95.38 9 GLN B CA 1
ATOM 917 C C . GLN B 1 9 ? -8.758 0.883 1.939 1 95.38 9 GLN B C 1
ATOM 919 O O . GLN B 1 9 ? -8.555 -0.266 2.338 1 95.38 9 GLN B O 1
ATOM 924 N N . PHE B 1 10 ? -8.984 1.922 2.721 1 95.62 10 PHE B N 1
ATOM 925 C CA . PHE B 1 10 ? -8.852 1.794 4.168 1 95.62 10 PHE B CA 1
ATOM 926 C C . PHE B 1 10 ? -10.117 2.275 4.871 1 95.62 10 PHE B C 1
ATOM 928 O O . PHE B 1 10 ? -10.742 3.25 4.441 1 95.62 10 PHE B O 1
ATOM 935 N N . ALA B 1 11 ? -10.469 1.607 5.918 1 94.25 11 ALA B N 1
ATOM 936 C CA . ALA B 1 11 ? -11.492 2.131 6.824 1 94.25 11 ALA B CA 1
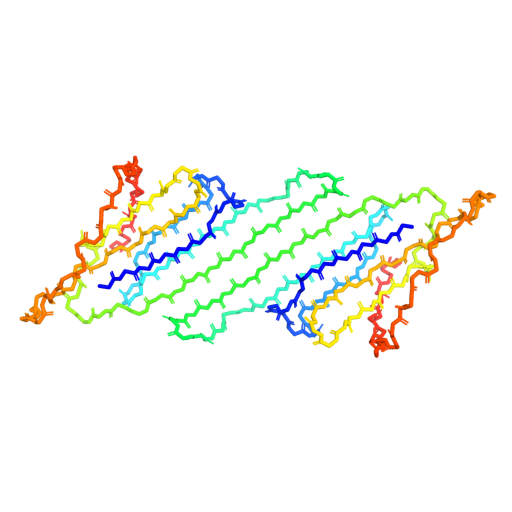ATOM 937 C C . ALA B 1 11 ? -10.938 3.268 7.676 1 94.25 11 ALA B C 1
ATOM 939 O O . ALA B 1 11 ? -9.727 3.355 7.895 1 94.25 11 ALA B O 1
ATOM 940 N N . PRO B 1 12 ? -11.812 4.094 8.156 1 92.38 12 PRO B N 1
ATOM 941 C CA . PRO B 1 12 ? -11.336 5.23 8.953 1 92.38 12 PRO B CA 1
ATOM 942 C C . PRO B 1 12 ? -10.477 4.801 10.141 1 92.38 12 PRO B C 1
ATOM 944 O O . PRO B 1 12 ? -9.484 5.465 10.453 1 92.38 12 PRO B O 1
ATOM 947 N N . GLU B 1 13 ? -10.797 3.68 10.742 1 93.94 13 GLU B N 1
ATOM 948 C CA . GLU B 1 13 ? -10.062 3.234 11.93 1 93.94 13 GLU B CA 1
ATOM 949 C C . GLU B 1 13 ? -8.703 2.664 11.547 1 93.94 13 GLU B C 1
ATOM 951 O O . GLU B 1 13 ? -7.855 2.432 12.422 1 93.94 13 GLU B O 1
ATOM 956 N N . GLU B 1 14 ? -8.469 2.521 10.258 1 96.44 14 GLU B N 1
ATOM 957 C CA . GLU B 1 14 ? -7.219 1.965 9.758 1 96.44 14 GLU B CA 1
ATOM 958 C C . GLU B 1 14 ? -6.227 3.07 9.398 1 96.44 14 GLU B C 1
ATOM 960 O O . GLU B 1 14 ? -5.133 2.793 8.906 1 96.44 14 GLU B O 1
ATOM 965 N N . ILE B 1 15 ? -6.598 4.246 9.625 1 95.12 15 ILE B N 1
ATOM 966 C CA . ILE B 1 15 ? -5.801 5.406 9.234 1 95.12 15 ILE B CA 1
ATOM 967 C C . ILE B 1 15 ? -5.398 6.199 10.477 1 95.12 15 ILE B C 1
ATOM 969 O O . ILE B 1 15 ? -6.227 6.453 11.359 1 95.12 15 ILE B O 1
ATOM 973 N N . SER B 1 16 ? -4.16 6.52 10.555 1 96.19 16 SER B N 1
ATOM 974 C CA . SER B 1 16 ? -3.668 7.383 11.625 1 96.19 16 SER B CA 1
ATOM 975 C C . SER B 1 16 ? -2.93 8.594 11.062 1 96.19 16 SER B C 1
ATOM 977 O O . SER B 1 16 ? -2.18 8.477 10.094 1 96.19 16 SER B O 1
ATOM 979 N N . VAL B 1 17 ? -3.162 9.734 11.656 1 91.56 17 VAL B N 1
ATOM 980 C CA . VAL B 1 17 ? -2.439 10.969 11.375 1 91.56 17 VAL B CA 1
ATOM 981 C C . VAL B 1 17 ? -1.794 11.492 12.648 1 91.56 17 VAL B C 1
ATOM 983 O O . VAL B 1 17 ? -2.475 11.695 13.656 1 91.56 17 VAL B O 1
ATOM 986 N N . LYS B 1 18 ? -0.506 11.664 12.625 1 91.88 18 LYS B N 1
ATOM 987 C CA . LYS B 1 18 ? 0.199 12.156 13.805 1 91.88 18 LYS B CA 1
ATOM 988 C C . LYS B 1 18 ? 1.304 13.133 13.422 1 91.88 18 LYS B C 1
ATOM 990 O O . LYS B 1 18 ? 1.776 13.125 12.281 1 91.88 18 LYS B O 1
ATOM 995 N N . THR B 1 19 ? 1.634 13.906 14.367 1 87.38 19 THR B N 1
ATOM 996 C CA . THR B 1 19 ? 2.814 14.75 14.211 1 87.38 19 THR B CA 1
ATOM 997 C C . THR B 1 19 ? 3.982 14.203 15.023 1 87.38 19 THR B C 1
ATOM 999 O O . THR B 1 19 ? 3.838 13.914 16.219 1 87.38 19 THR B O 1
ATOM 1002 N N . VAL B 1 20 ? 5.051 13.93 14.352 1 87.25 20 VAL B N 1
ATOM 1003 C CA . VAL B 1 20 ? 6.273 13.445 14.992 1 87.25 20 VAL B CA 1
ATOM 1004 C C . VAL B 1 20 ? 7.43 14.383 14.656 1 87.25 20 VAL B C 1
ATOM 1006 O O . VAL B 1 20 ? 7.848 14.484 13.5 1 87.25 20 VAL B O 1
ATOM 1009 N N . GLU B 1 21 ? 7.855 15.102 15.734 1 87.19 21 GLU B N 1
ATOM 1010 C CA . GLU B 1 21 ? 8.875 16.125 15.5 1 87.19 21 GLU B CA 1
ATOM 1011 C C . GLU B 1 21 ? 8.398 17.156 14.484 1 87.19 21 GLU B C 1
ATOM 1013 O O . GLU B 1 21 ? 7.402 17.844 14.711 1 87.19 21 GLU B O 1
ATOM 1018 N N . ASN B 1 22 ? 9.016 17.344 13.359 1 85.25 22 ASN B N 1
ATOM 1019 C CA . ASN B 1 22 ? 8.648 18.344 12.375 1 85.25 22 ASN B CA 1
ATOM 1020 C C . ASN B 1 22 ? 7.992 17.719 11.148 1 85.25 22 ASN B C 1
ATOM 1022 O O . ASN B 1 22 ? 8.062 18.281 10.047 1 85.25 22 ASN B O 1
A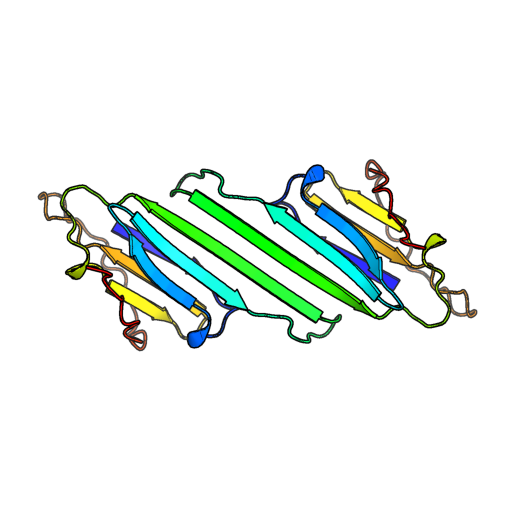TOM 1026 N N . PHE B 1 23 ? 7.352 16.5 11.477 1 89.44 23 PHE B N 1
ATOM 1027 C CA . PHE B 1 23 ? 6.688 15.828 10.359 1 89.44 23 PHE B CA 1
ATOM 1028 C C . PHE B 1 23 ? 5.227 15.555 10.695 1 89.44 23 PHE B C 1
ATOM 1030 O O . PHE B 1 23 ? 4.891 15.242 11.844 1 89.44 23 PHE B O 1
ATOM 1037 N N . VAL B 1 24 ? 4.398 15.711 9.703 1 88.38 24 VAL B N 1
ATOM 1038 C CA . VAL B 1 24 ? 3.107 15.031 9.719 1 88.38 24 VAL B CA 1
ATOM 1039 C C . VAL B 1 24 ? 3.256 13.617 9.156 1 88.38 24 VAL B C 1
ATOM 1041 O O . VAL B 1 24 ? 3.783 13.43 8.055 1 88.38 24 VAL B O 1
ATOM 1044 N N . VAL B 1 25 ? 2.875 12.633 9.898 1 92.31 25 VAL B N 1
ATOM 1045 C CA . VAL B 1 25 ? 2.973 11.234 9.492 1 92.31 25 VAL B CA 1
ATOM 1046 C C . VAL B 1 25 ? 1.573 10.648 9.32 1 92.31 25 VAL B C 1
ATOM 1048 O O . VAL B 1 25 ? 0.75 10.703 10.234 1 92.31 25 VAL B O 1
ATOM 1051 N N . ILE B 1 26 ? 1.311 10.164 8.133 1 93.88 26 ILE B N 1
ATOM 1052 C CA . ILE B 1 26 ? 0.065 9.461 7.836 1 93.88 26 ILE B CA 1
ATOM 1053 C C . ILE B 1 26 ? 0.349 7.98 7.613 1 93.88 26 ILE B C 1
ATOM 1055 O O . ILE B 1 26 ? 1.174 7.621 6.77 1 93.88 26 ILE B O 1
ATOM 1059 N N . GLU B 1 27 ? -0.276 7.168 8.398 1 96.81 27 GLU B N 1
ATOM 1060 C CA . GLU B 1 27 ? -0.129 5.723 8.25 1 96.81 27 GLU B CA 1
ATOM 1061 C C . GLU B 1 27 ? -1.484 5.047 8.062 1 96.81 27 GLU B C 1
ATOM 1063 O O . GLU B 1 27 ? -2.432 5.32 8.797 1 96.81 27 GLU B O 1
ATOM 1068 N N . ALA B 1 28 ? -1.588 4.223 7.031 1 97.69 28 ALA B N 1
ATOM 1069 C CA . ALA B 1 28 ? -2.775 3.406 6.789 1 97.69 28 ALA B CA 1
ATOM 1070 C C . ALA B 1 28 ? -2.404 1.938 6.605 1 97.69 28 ALA B C 1
ATOM 1072 O O . ALA B 1 28 ? -1.478 1.614 5.859 1 97.69 28 ALA B O 1
ATOM 1073 N N . LYS B 1 29 ? -3.084 1.162 7.355 1 98.44 29 LYS B N 1
ATOM 1074 C CA . LYS B 1 29 ? -2.775 -0.265 7.324 1 98.44 29 LYS B CA 1
ATOM 1075 C C . LYS B 1 29 ? -4.027 -1.104 7.574 1 98.44 29 LYS B C 1
ATOM 1077 O O . LYS B 1 29 ? -4.816 -0.798 8.469 1 98.44 29 LYS B O 1
ATOM 1082 N N . HIS B 1 30 ? -4.172 -2.117 6.715 1 97.75 30 HIS B N 1
ATOM 1083 C CA . HIS B 1 30 ? -5.141 -3.15 7.066 1 97.75 30 HIS B CA 1
ATOM 1084 C C . HIS B 1 30 ? -4.582 -4.543 6.797 1 97.75 30 HIS B C 1
ATOM 1086 O O . HIS B 1 30 ? -3.797 -4.73 5.863 1 97.75 30 HIS B O 1
ATOM 1092 N N . GLU B 1 31 ? -4.961 -5.379 7.652 1 97.62 31 GLU B N 1
ATOM 1093 C CA . GLU B 1 31 ? -4.547 -6.77 7.492 1 97.62 31 GLU B CA 1
ATOM 1094 C C . GLU B 1 31 ? -5.262 -7.426 6.312 1 97.62 31 GLU B C 1
ATOM 1096 O O . GLU B 1 31 ? -5.895 -6.742 5.508 1 97.62 31 GLU B O 1
ATOM 1101 N N . GLU B 1 32 ? -5.039 -8.68 6.215 1 96.75 32 GLU B N 1
ATOM 1102 C CA . GLU B 1 32 ? -5.578 -9.406 5.07 1 96.75 32 GLU B CA 1
ATOM 1103 C C . GLU B 1 32 ? -7.102 -9.289 5.016 1 96.75 32 GLU B C 1
ATOM 1105 O O . GLU B 1 32 ? -7.781 -9.531 6.012 1 96.75 32 GLU B O 1
ATOM 1110 N N . LYS B 1 33 ? -7.629 -8.875 3.865 1 96.44 33 LYS B N 1
ATOM 1111 C CA . LYS B 1 33 ? -9.055 -8.852 3.559 1 96.44 33 LYS B CA 1
ATOM 1112 C C . LYS B 1 33 ? -9.359 -9.633 2.281 1 96.44 33 LYS B C 1
ATOM 1114 O O . LYS B 1 33 ? -8.531 -9.68 1.366 1 96.44 33 LYS B O 1
ATOM 1119 N N . ARG B 1 34 ? -10.492 -10.156 2.248 1 94.31 34 ARG B N 1
ATOM 1120 C CA . ARG B 1 34 ? -10.898 -10.914 1.071 1 94.31 34 ARG B CA 1
ATOM 1121 C C . ARG B 1 34 ? -11.516 -10 0.018 1 94.31 34 ARG B C 1
ATOM 1123 O O . ARG B 1 34 ? -12.281 -9.086 0.348 1 94.31 34 ARG B O 1
ATOM 1130 N N . ASP B 1 35 ? -11.109 -10.219 -1.27 1 86.88 35 ASP B N 1
ATOM 1131 C CA . ASP B 1 35 ? -11.766 -9.531 -2.377 1 86.88 35 ASP B CA 1
ATOM 1132 C C . ASP B 1 35 ? -12.102 -10.5 -3.504 1 86.88 35 ASP B C 1
ATOM 1134 O O . ASP B 1 35 ? -12.117 -11.719 -3.299 1 86.88 35 ASP B O 1
ATOM 1138 N N . GLU B 1 36 ? -12.539 -10.055 -4.641 1 83.56 36 GLU B N 1
ATOM 1139 C CA . GLU B 1 36 ? -13.031 -10.883 -5.738 1 83.56 36 GLU B CA 1
ATOM 1140 C C . GLU B 1 36 ? -11.945 -11.828 -6.242 1 83.56 36 GLU B C 1
ATOM 1142 O O . GLU B 1 36 ? -12.25 -12.844 -6.875 1 83.56 36 GLU B O 1
ATOM 1147 N N . HIS B 1 37 ? -10.766 -11.594 -5.965 1 78.12 37 HIS B N 1
ATOM 1148 C CA . HIS B 1 37 ? -9.656 -12.359 -6.527 1 78.12 37 HIS B CA 1
ATOM 1149 C C . HIS B 1 37 ? -8.969 -13.203 -5.457 1 78.12 37 HIS B C 1
ATOM 1151 O O . HIS B 1 37 ? -8.391 -14.242 -5.762 1 78.12 37 HIS B O 1
ATOM 1157 N N . GLY B 1 38 ? -9.125 -12.812 -4.227 1 90.69 38 GLY B N 1
ATOM 1158 C CA . GLY B 1 38 ? -8.398 -13.461 -3.15 1 90.69 38 GLY B CA 1
ATOM 1159 C C . GLY B 1 38 ? -8.312 -12.617 -1.894 1 90.69 38 GLY B C 1
ATOM 1160 O O . GLY B 1 38 ? -9.336 -12.156 -1.383 1 90.69 38 GLY B O 1
ATOM 1161 N N . PHE B 1 39 ? -7.086 -12.57 -1.393 1 96.06 39 PHE B N 1
ATOM 1162 C CA . PHE B 1 39 ? -6.848 -11.805 -0.174 1 96.06 39 PHE B CA 1
ATOM 1163 C C . PHE B 1 39 ? -5.824 -10.703 -0.418 1 96.06 39 PHE B C 1
ATOM 1165 O O . PHE B 1 39 ? -4.945 -10.844 -1.269 1 96.06 39 PHE B O 1
ATOM 1172 N N . ILE B 1 40 ? -6.062 -9.641 0.317 1 96.19 40 ILE B N 1
ATOM 1173 C CA . ILE B 1 40 ? -5.125 -8.531 0.133 1 96.19 40 ILE B CA 1
ATOM 1174 C C . ILE B 1 40 ? -4.891 -7.828 1.467 1 96.19 40 ILE B C 1
ATOM 1176 O O . ILE B 1 40 ? -5.82 -7.668 2.262 1 96.19 40 ILE B O 1
ATOM 1180 N N . SER B 1 41 ? -3.662 -7.508 1.773 1 98.31 41 SER B N 1
ATOM 1181 C CA . SER B 1 41 ? -3.293 -6.57 2.83 1 98.31 41 SER B CA 1
ATOM 1182 C C . SER B 1 41 ? -2.533 -5.375 2.268 1 98.31 41 SER B C 1
ATOM 1184 O O . SER B 1 41 ? -1.838 -5.496 1.256 1 98.31 41 SER B O 1
ATOM 1186 N N . ARG B 1 42 ? -2.68 -4.254 2.895 1 98.25 42 ARG B N 1
ATOM 1187 C CA . ARG B 1 42 ? -2.062 -3.01 2.441 1 98.25 42 ARG B CA 1
ATOM 1188 C C . ARG B 1 42 ? -1.486 -2.227 3.615 1 98.25 42 ARG B C 1
ATOM 1190 O O . ARG B 1 42 ? -2.041 -2.248 4.715 1 98.25 42 ARG B O 1
ATOM 1197 N N . HIS B 1 43 ? -0.478 -1.562 3.338 1 98.69 43 HIS B N 1
ATOM 1198 C CA . HIS B 1 43 ? 0.15 -0.647 4.285 1 98.69 43 HIS B CA 1
ATOM 1199 C C . HIS B 1 43 ? 0.922 0.451 3.562 1 98.69 43 HIS B C 1
ATOM 1201 O O . HIS B 1 43 ? 1.686 0.172 2.635 1 98.69 43 HIS B O 1
ATOM 1207 N N . PHE B 1 44 ? 0.632 1.645 3.914 1 98 44 PHE B N 1
ATOM 1208 C CA . PHE B 1 44 ? 1.553 2.695 3.5 1 98 44 PHE B CA 1
ATOM 1209 C C . PHE B 1 44 ? 1.766 3.703 4.621 1 98 44 PHE B C 1
ATOM 1211 O O . PHE B 1 44 ? 0.956 3.789 5.547 1 98 44 PHE B O 1
ATOM 1218 N N . GLN B 1 45 ? 2.842 4.445 4.555 1 97.62 45 GLN B N 1
ATOM 1219 C CA . GLN B 1 45 ? 3.164 5.539 5.465 1 97.62 45 GLN B CA 1
ATOM 1220 C C . GLN B 1 45 ? 3.75 6.73 4.711 1 97.62 45 GLN B C 1
ATOM 1222 O O . GLN B 1 45 ? 4.688 6.574 3.928 1 97.62 45 GLN B O 1
ATOM 1227 N N . ARG B 1 46 ? 3.17 7.844 4.938 1 95.44 46 ARG B N 1
ATOM 1228 C CA . ARG B 1 46 ? 3.654 9.102 4.375 1 95.44 46 ARG B CA 1
ATOM 1229 C C . ARG B 1 46 ? 4.172 10.023 5.469 1 95.44 46 ARG B C 1
ATOM 1231 O O . ARG B 1 46 ? 3.574 10.125 6.539 1 95.44 46 ARG B O 1
ATOM 1238 N N . ARG B 1 47 ? 5.211 10.695 5.121 1 93.88 47 ARG B N 1
ATOM 1239 C CA . ARG B 1 47 ? 5.738 11.734 5.996 1 93.88 47 ARG B CA 1
ATOM 1240 C C . ARG B 1 47 ? 5.922 13.047 5.242 1 93.88 47 ARG B C 1
ATOM 1242 O O . ARG B 1 47 ? 6.48 13.062 4.141 1 93.88 47 ARG B O 1
ATOM 1249 N N . TYR B 1 48 ? 5.445 14.102 5.832 1 88.94 48 TYR B N 1
ATOM 1250 C CA . TYR B 1 48 ? 5.59 15.445 5.27 1 88.94 48 TYR B CA 1
ATOM 1251 C C . TYR B 1 48 ? 6.32 16.359 6.238 1 88.94 48 TYR B C 1
ATOM 1253 O O . TYR B 1 48 ? 5.977 16.438 7.418 1 88.94 48 TYR B O 1
ATOM 1261 N N . LEU B 1 49 ? 7.301 17.031 5.758 1 87.44 49 LEU B N 1
ATOM 1262 C CA . LEU B 1 49 ? 7.977 18.031 6.57 1 87.44 49 LEU B CA 1
ATOM 1263 C C . LEU B 1 49 ? 7.078 19.25 6.797 1 87.44 49 LEU B C 1
ATOM 1265 O O . LEU B 1 49 ? 6.504 19.781 5.848 1 87.44 49 LEU B O 1
ATOM 1269 N N . LEU B 1 50 ? 6.98 19.609 8.047 1 83.25 50 LEU B N 1
ATOM 1270 C CA . LEU B 1 50 ? 6.172 20.766 8.398 1 83.25 50 LEU B CA 1
ATOM 1271 C C . LEU B 1 50 ? 6.996 22.047 8.328 1 83.25 50 LEU B C 1
ATOM 1273 O O . LEU B 1 50 ? 8.172 22.062 8.703 1 83.25 50 LEU B O 1
ATOM 1277 N N . PRO B 1 51 ? 6.293 23.062 7.84 1 81.12 51 PRO B N 1
ATOM 1278 C CA . PRO B 1 51 ? 7.004 24.328 7.93 1 81.12 51 PRO B CA 1
ATOM 1279 C C . PRO B 1 51 ? 7.305 24.75 9.367 1 81.12 51 PRO B C 1
ATOM 1281 O O . PRO B 1 51 ? 6.594 24.344 10.289 1 81.12 51 PRO B O 1
ATOM 1284 N N . GLU B 1 52 ? 8.352 25.5 9.516 1 77.56 52 GLU B N 1
ATOM 1285 C CA . GLU B 1 52 ? 8.852 25.875 10.828 1 77.56 52 GLU B CA 1
ATOM 1286 C C . GLU B 1 52 ? 7.785 26.609 11.641 1 77.56 52 GLU B C 1
ATOM 1288 O O . GLU B 1 52 ? 7.75 26.516 12.867 1 77.56 52 GLU B O 1
ATOM 1293 N N . ASN B 1 53 ? 6.84 27.188 11.086 1 77.88 53 ASN B N 1
ATOM 1294 C CA . ASN B 1 53 ? 5.922 28.047 11.82 1 77.88 53 ASN B CA 1
ATOM 1295 C C . ASN B 1 53 ? 4.562 27.375 12.016 1 77.88 53 ASN B C 1
ATOM 1297 O O . ASN B 1 53 ? 3.576 28.047 12.328 1 77.88 53 ASN B O 1
ATOM 1301 N N . VAL B 1 54 ? 4.602 26.094 11.836 1 78.19 54 VAL B N 1
ATOM 1302 C CA . VAL B 1 54 ? 3.332 25.406 12.023 1 78.19 54 VAL B CA 1
ATOM 1303 C C . VAL B 1 54 ? 3.367 24.594 13.32 1 78.19 54 VAL B C 1
ATOM 1305 O O . VAL B 1 54 ? 4.297 23.828 13.555 1 78.19 54 VAL B O 1
ATOM 1308 N N . ARG B 1 55 ? 2.414 24.906 14.188 1 77.44 55 ARG B N 1
ATOM 1309 C CA . ARG B 1 55 ? 2.279 24.125 15.414 1 77.44 55 ARG B CA 1
ATOM 1310 C C . ARG B 1 55 ? 1.44 22.875 15.18 1 77.44 55 ARG B C 1
ATOM 1312 O O . ARG B 1 55 ? 0.447 22.922 14.445 1 77.44 55 ARG B O 1
ATOM 1319 N N . PRO B 1 56 ? 1.757 21.734 15.711 1 80.56 56 PRO B N 1
ATOM 1320 C CA . PRO B 1 56 ? 0.995 20.5 15.555 1 80.56 56 PRO B CA 1
ATOM 1321 C C . PRO B 1 56 ? -0.491 20.672 15.852 1 80.56 56 PRO B C 1
ATOM 1323 O O . PRO B 1 56 ? -1.336 20.047 15.203 1 80.56 56 PRO B O 1
ATOM 1326 N N . GLU B 1 57 ? -0.793 21.5 16.891 1 80.25 57 GLU B N 1
ATOM 1327 C CA . GLU B 1 57 ? -2.178 21.688 17.312 1 80.25 57 GLU B CA 1
ATOM 1328 C C . GLU B 1 57 ? -2.994 22.391 16.234 1 80.25 57 GLU B C 1
ATOM 1330 O O . GLU B 1 57 ? -4.227 22.375 16.266 1 80.25 57 GLU B O 1
ATOM 1335 N N . ASP B 1 58 ? -2.289 22.984 15.32 1 80.31 58 ASP B N 1
ATOM 1336 C CA . ASP B 1 58 ? -2.969 23.75 14.273 1 80.31 58 ASP B CA 1
ATOM 1337 C C . ASP B 1 58 ? -3.289 22.875 13.07 1 80.31 58 ASP B C 1
ATOM 1339 O O . ASP B 1 58 ? -3.986 23.297 12.148 1 80.31 58 ASP B O 1
ATOM 1343 N N . ILE B 1 59 ? -2.791 21.703 13.102 1 81.75 59 ILE B N 1
ATOM 1344 C CA . ILE B 1 59 ? -2.992 20.797 11.984 1 81.75 59 ILE B CA 1
ATOM 1345 C C . ILE B 1 59 ? -4.375 20.156 12.078 1 81.75 59 ILE B C 1
ATOM 1347 O O . ILE B 1 59 ? -4.801 19.734 13.156 1 81.75 59 ILE B O 1
ATOM 1351 N N . GLN B 1 60 ? -5.09 20.266 11 1 84.31 60 GLN B N 1
ATOM 1352 C CA . GLN B 1 60 ? -6.41 19.641 10.906 1 84.31 60 GLN B CA 1
ATOM 1353 C C . GLN B 1 60 ? -6.453 18.594 9.805 1 84.31 60 GLN B C 1
ATOM 1355 O O . GLN B 1 60 ? -5.777 18.734 8.781 1 84.31 60 GLN B O 1
ATOM 1360 N N . SER B 1 61 ? -7.266 17.5 10.148 1 88.25 61 SER B N 1
ATOM 1361 C CA . SER B 1 61 ? -7.457 16.484 9.125 1 88.25 61 SER B CA 1
ATOM 1362 C C . SER B 1 61 ? -8.93 16.125 8.953 1 88.25 61 SER B C 1
ATOM 1364 O O . SER B 1 61 ? -9.711 16.25 9.898 1 88.25 61 SER B O 1
ATOM 1366 N N . SER B 1 62 ? -9.258 15.828 7.758 1 87.88 62 SER B N 1
ATOM 1367 C CA . SER B 1 62 ? -10.609 15.383 7.453 1 87.88 62 SER B CA 1
ATOM 1368 C C . SER B 1 62 ? -10.609 14.234 6.449 1 87.88 62 SER B C 1
ATOM 1370 O O . SER B 1 62 ? -9.711 14.148 5.609 1 87.88 62 SER B O 1
ATOM 1372 N N . LEU B 1 63 ? -11.609 13.391 6.625 1 91.38 63 LEU B N 1
ATOM 1373 C CA . LEU B 1 63 ? -11.789 12.25 5.73 1 91.38 63 LEU B CA 1
ATOM 1374 C C . LEU B 1 63 ? -13.141 12.312 5.031 1 91.38 63 LEU B C 1
ATOM 1376 O O . LEU B 1 63 ? -14.188 12.391 5.688 1 91.38 63 LEU B O 1
ATOM 1380 N N . SER B 1 64 ? -13.117 12.352 3.771 1 88.12 64 SER B N 1
ATOM 1381 C CA . SER B 1 64 ? -14.367 12.422 3.021 1 88.12 64 SER B CA 1
ATOM 1382 C C . SER B 1 64 ? -15.016 11.047 2.906 1 88.12 64 SER B C 1
ATOM 1384 O O . SER B 1 64 ? -14.359 10.023 3.115 1 88.12 64 SER B O 1
ATOM 1386 N N . TYR B 1 65 ? -16.25 11.125 2.471 1 88.44 65 TYR B N 1
ATOM 1387 C CA . TYR B 1 65 ? -17 9.891 2.314 1 88.44 65 TYR B CA 1
ATOM 1388 C C . TYR B 1 65 ? -16.422 9.023 1.209 1 88.44 65 TYR B C 1
ATOM 1390 O O . TYR B 1 65 ? -16.422 7.793 1.31 1 88.44 65 TYR B O 1
ATOM 1398 N N . ASP B 1 66 ? -15.836 9.664 0.294 1 88.75 66 ASP B N 1
ATOM 1399 C CA . ASP B 1 66 ? -15.305 8.922 -0.845 1 88.75 66 ASP B CA 1
ATOM 1400 C C . ASP B 1 66 ? -13.844 8.539 -0.623 1 88.75 66 ASP B C 1
ATOM 1402 O O . ASP B 1 66 ? -13.164 8.094 -1.551 1 88.75 66 ASP B O 1
ATOM 1406 N N . GLY B 1 67 ? -13.406 8.789 0.535 1 91.25 67 GLY B N 1
ATOM 1407 C CA . GLY B 1 67 ? -12.141 8.195 0.938 1 91.25 67 GLY B CA 1
ATOM 1408 C C . GLY B 1 67 ? -10.953 9.102 0.694 1 91.25 67 GLY B C 1
ATOM 1409 O O . GLY B 1 67 ? -9.836 8.625 0.458 1 91.25 67 GLY B O 1
ATOM 1410 N N . VAL B 1 68 ? -11.203 10.367 0.7 1 93.12 68 VAL B N 1
ATOM 1411 C CA . VAL B 1 68 ? -10.109 11.32 0.556 1 93.12 68 VAL B CA 1
ATOM 1412 C C . VAL B 1 68 ? -9.766 11.922 1.916 1 93.12 68 VAL B C 1
ATOM 1414 O O . VAL B 1 68 ? -10.625 12.508 2.576 1 93.12 68 VAL B O 1
ATOM 1417 N N . LEU B 1 69 ? -8.453 11.773 2.32 1 92.5 69 LEU B N 1
ATOM 1418 C CA . LEU B 1 69 ? -7.934 12.383 3.537 1 92.5 69 LEU B CA 1
ATOM 1419 C C . LEU B 1 69 ? -7.316 13.742 3.24 1 92.5 69 LEU B C 1
ATOM 1421 O O . LEU B 1 69 ? -6.449 13.859 2.373 1 92.5 69 LEU B O 1
ATOM 1425 N N . THR B 1 70 ? -7.797 14.734 3.875 1 90.12 70 THR B N 1
ATOM 1426 C CA . THR B 1 70 ? -7.258 16.078 3.73 1 90.12 70 THR B CA 1
ATOM 1427 C C . THR B 1 70 ? -6.59 16.531 5.023 1 90.12 70 THR B C 1
ATOM 1429 O O . THR B 1 70 ? -7.195 16.484 6.094 1 90.12 70 THR B O 1
ATOM 1432 N N . VAL B 1 71 ? -5.32 16.891 4.934 1 88.44 71 VAL B N 1
ATOM 1433 C CA . VAL B 1 71 ? -4.578 17.438 6.07 1 88.44 71 VAL B CA 1
ATOM 1434 C C . VAL B 1 71 ? -4.164 18.875 5.777 1 88.44 71 VAL B C 1
ATOM 1436 O O . VAL B 1 71 ? -3.529 19.141 4.758 1 88.44 71 VAL B O 1
ATOM 1439 N N . THR B 1 72 ? -4.566 19.734 6.668 1 85.81 72 THR B N 1
ATOM 1440 C CA . THR B 1 72 ? -4.309 21.156 6.461 1 85.81 72 THR B CA 1
ATOM 1441 C C . THR B 1 72 ? -3.488 21.734 7.613 1 85.81 72 THR B C 1
ATOM 1443 O O . THR B 1 72 ? -3.77 21.453 8.781 1 85.81 72 THR B O 1
ATOM 1446 N N . ALA B 1 73 ? -2.391 22.328 7.246 1 79.5 73 ALA B N 1
ATOM 1447 C CA . ALA B 1 73 ? -1.63 23.141 8.195 1 79.5 73 ALA B CA 1
ATOM 1448 C C . ALA B 1 73 ? -1.735 24.625 7.852 1 79.5 73 ALA B C 1
ATOM 1450 O O . ALA B 1 73 ? -1.601 25.016 6.688 1 79.5 73 ALA B O 1
ATOM 1451 N N . PRO B 1 74 ? -2.377 25.312 8.773 1 70.38 74 PRO B N 1
ATOM 1452 C CA . PRO B 1 74 ? -2.553 26.734 8.508 1 70.38 74 PRO B CA 1
ATOM 1453 C C . PRO B 1 74 ? -1.252 27.422 8.102 1 70.38 74 PRO B C 1
ATOM 1455 O O . PRO B 1 74 ? -0.173 27.031 8.555 1 70.38 74 PRO B O 1
ATOM 1458 N N . LYS B 1 75 ? -1.209 27.719 6.766 1 57.31 75 LYS B N 1
ATOM 1459 C CA . LYS B 1 75 ? -0.077 28.578 6.457 1 57.31 75 LYS B CA 1
ATOM 1460 C C . LYS B 1 75 ? 0.087 29.672 7.512 1 57.31 75 LYS B C 1
ATOM 1462 O O . LYS B 1 75 ? -0.901 30.172 8.055 1 57.31 75 LYS B O 1
ATOM 1467 N N . MET B 1 76 ? 0.983 29.547 8.266 1 45.91 76 MET B N 1
ATOM 1468 C CA . MET B 1 76 ? 1.154 30.828 8.938 1 45.91 76 MET B CA 1
ATOM 1469 C C . MET B 1 76 ? 1.03 31.984 7.949 1 45.91 76 MET B C 1
ATOM 1471 O O . MET B 1 76 ? 1.506 31.891 6.816 1 45.91 76 MET B O 1
ATOM 1475 N N . LEU B 1 77 ? -0.023 32.75 8.141 1 37.34 77 LEU B N 1
ATOM 1476 C CA . LEU B 1 77 ? -0.172 34.062 7.469 1 37.34 77 LEU B CA 1
ATOM 1477 C C . LEU B 1 77 ? 1.186 34.688 7.238 1 37.34 77 LEU B C 1
ATOM 1479 O O . LEU B 1 77 ? 1.821 35.188 8.18 1 37.34 77 LEU B O 1
ATOM 1483 N N . SER B 1 78 ? 2.199 34.375 6.688 1 34.53 78 SER B N 1
ATOM 1484 C CA . SER B 1 78 ? 2.564 35.656 6.086 1 34.53 78 SER B CA 1
ATOM 1485 C C . SER B 1 78 ? 1.448 36.188 5.195 1 34.53 78 SER B C 1
ATOM 1487 O O . SER B 1 78 ? 0.587 35.438 4.75 1 34.53 78 SER B O 1
ATOM 1489 N N . TYR B 1 79 ? 1.381 37.531 4.648 1 31.55 79 TYR B N 1
ATOM 1490 C CA . TYR B 1 79 ? 0.468 38.406 3.926 1 31.55 79 TYR B CA 1
ATOM 1491 C C . TYR B 1 79 ? -0.087 37.719 2.688 1 31.55 79 TYR B C 1
ATOM 1493 O O . TYR B 1 79 ? -1.175 38.031 2.215 1 31.55 79 TYR B O 1
ATOM 1501 N N . TYR B 1 80 ? 0.59 36.969 1.709 1 31.98 80 TYR B N 1
ATOM 1502 C CA . TYR B 1 80 ? -0.039 37 0.393 1 31.98 80 TYR B CA 1
ATOM 1503 C C . TYR B 1 80 ? -1.102 35.906 0.278 1 31.98 80 TYR B C 1
ATOM 1505 O O . TYR B 1 80 ? -0.778 34.719 0.125 1 31.98 80 TYR B O 1
ATOM 1513 N N . GLU B 1 81 ? -2.127 35.75 1.076 1 33.84 81 GLU B N 1
ATOM 1514 C CA . GLU B 1 81 ? -3.287 34.875 1.187 1 33.84 81 GLU B CA 1
ATOM 1515 C C . GLU B 1 81 ? -4.086 34.844 -0.112 1 33.84 81 GLU B C 1
ATOM 1517 O O . GLU B 1 81 ? -5.152 35.469 -0.203 1 33.84 81 GLU B O 1
ATOM 1522 N N . GLU B 1 82 ? -3.688 35.062 -1.338 1 30.97 82 GLU B N 1
ATOM 1523 C CA . GLU B 1 82 ? -4.82 35.344 -2.221 1 30.97 82 GLU B CA 1
ATOM 1524 C C . GLU B 1 82 ? -5.805 34.156 -2.207 1 30.97 82 GLU B C 1
ATOM 1526 O O . GLU B 1 82 ? -5.512 33.094 -1.659 1 30.97 82 GLU B O 1
ATOM 1531 N N . ASN B 1 83 ? -6.676 33.875 -3.377 1 32.03 83 ASN B N 1
ATOM 1532 C CA . ASN B 1 83 ? -7.992 33.562 -3.932 1 32.03 83 ASN B CA 1
ATOM 1533 C C . ASN B 1 83 ? -8.289 32.062 -3.936 1 32.03 83 ASN B C 1
ATOM 1535 O O . ASN B 1 83 ? -8.219 31.438 -4.98 1 32.03 83 ASN B O 1
ATOM 1539 N N . LEU B 1 84 ? -7.715 31.219 -3.166 1 34.88 84 LEU B N 1
ATOM 1540 C CA . LEU B 1 84 ? -8.172 29.875 -3.547 1 34.88 84 LEU B CA 1
ATOM 1541 C C . LEU B 1 84 ? -9.578 29.625 -3.029 1 34.88 84 LEU B C 1
ATOM 1543 O O . LEU B 1 84 ? -9.766 29.281 -1.856 1 34.88 84 LEU B O 1
ATOM 1547 N N . SER B 1 85 ? -10.68 30.297 -3.27 1 31.89 85 SER B N 1
ATOM 1548 C CA . SER B 1 85 ? -12.117 30.234 -3.014 1 31.89 85 SER B CA 1
ATOM 1549 C C . SER B 1 85 ? -12.688 28.875 -3.375 1 31.89 85 SER B C 1
ATOM 1551 O O . SER B 1 85 ? -13.906 28.703 -3.43 1 31.89 85 SER B O 1
ATOM 1553 N N . GLY B 1 86 ? -12.008 27.734 -3.682 1 36.09 86 GLY B N 1
ATOM 1554 C CA . GLY B 1 86 ? -12.938 26.75 -4.211 1 36.09 86 GLY B CA 1
ATOM 1555 C C . GLY B 1 86 ? -13.914 26.234 -3.17 1 36.09 86 GLY B C 1
ATOM 1556 O O . GLY B 1 86 ? -13.688 26.391 -1.968 1 36.09 86 GLY B O 1
ATOM 1557 N N . HIS B 1 87 ? -15.211 26.062 -3.408 1 35.03 87 HIS B N 1
ATOM 1558 C CA . HIS B 1 87 ? -16.438 25.562 -2.783 1 35.03 87 HIS B CA 1
ATOM 1559 C C . HIS B 1 87 ? -16.203 24.219 -2.111 1 35.03 87 HIS B C 1
ATOM 1561 O O . HIS B 1 87 ? -15.945 23.219 -2.787 1 35.03 87 HIS B O 1
ATOM 1567 N N . PHE B 1 88 ? -15.492 24.172 -0.999 1 30.14 88 PHE B N 1
ATOM 1568 C CA . PHE B 1 88 ? -15.305 22.922 -0.275 1 30.14 88 PHE B CA 1
ATOM 1569 C C . PHE B 1 88 ? -16.609 22.453 0.338 1 30.14 88 PHE B C 1
ATOM 1571 O O . PHE B 1 88 ? -17.312 23.219 1.011 1 30.14 88 PHE B O 1
ATOM 1578 N N . LYS B 1 89 ? -17.422 21.516 -0.334 1 32.81 89 LYS B N 1
ATOM 1579 C CA . LYS B 1 89 ? -18.625 20.938 0.261 1 32.81 89 LYS B CA 1
ATOM 1580 C C . LYS B 1 89 ? -18.344 20.406 1.662 1 32.81 89 LYS B C 1
ATOM 1582 O O . LYS B 1 89 ? -17.266 19.875 1.926 1 32.81 89 LYS B O 1
ATOM 1587 N N . PRO B 1 90 ? -19.281 20.453 2.639 1 28.34 90 PRO B N 1
ATOM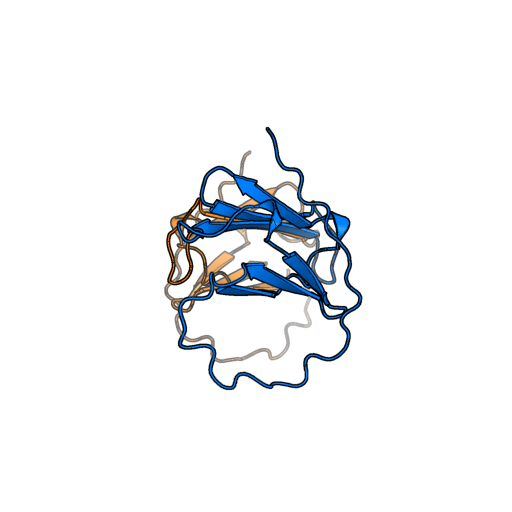 1588 C CA . PRO B 1 90 ? -19.266 20.109 4.062 1 28.34 90 PRO B CA 1
ATOM 1589 C C . PRO B 1 90 ? -18.844 18.672 4.324 1 28.34 90 PRO B C 1
ATOM 1591 O O . PRO B 1 90 ? -19.406 17.734 3.732 1 28.34 90 PRO B O 1
ATOM 1594 N N . PHE B 1 91 ? -17.609 18.297 4.105 1 30.75 91 PHE B N 1
ATOM 1595 C CA . PHE B 1 91 ? -17.219 16.922 4.41 1 30.75 91 PHE B CA 1
ATOM 1596 C C . PHE B 1 91 ? -17.359 16.641 5.898 1 30.75 91 PHE B C 1
ATOM 1598 O O . PHE B 1 91 ? -17.281 17.547 6.723 1 30.75 91 PHE B O 1
ATOM 1605 N N . LYS B 1 92 ? -18.156 15.672 6.234 1 30.98 92 LYS B N 1
ATOM 1606 C CA . LYS B 1 92 ? -18.234 15.219 7.621 1 30.98 92 LYS B CA 1
ATOM 1607 C C . LYS B 1 92 ? -16.844 15.109 8.242 1 30.98 92 LYS B C 1
ATOM 1609 O O . LYS B 1 92 ? -15.938 14.523 7.652 1 30.98 92 LYS B O 1
ATOM 1614 N N . LEU B 1 93 ? -16.484 16.031 9.039 1 29.02 93 LEU B N 1
ATOM 1615 C CA . LEU B 1 93 ? -15.234 16.172 9.773 1 29.02 93 LEU B CA 1
ATOM 1616 C C . LEU B 1 93 ? -15.023 15.008 10.734 1 29.02 93 LEU B C 1
ATOM 1618 O O . LEU B 1 93 ? -15.875 14.758 11.594 1 29.02 93 LEU B O 1
ATOM 1622 N N . PHE B 1 94 ? -14.578 13.875 10.219 1 33.03 94 PHE B N 1
ATOM 1623 C CA . PHE B 1 94 ? -14.172 13.031 11.336 1 33.03 94 PHE B CA 1
ATOM 1624 C C . PHE B 1 94 ? -12.875 13.539 11.953 1 33.03 94 PHE B C 1
ATOM 1626 O O . PHE B 1 94 ? -11.977 14 11.242 1 33.03 94 PHE B O 1
ATOM 1633 N N . THR B 1 95 ? -12.992 14.086 13.125 1 30.25 95 THR B N 1
ATOM 1634 C CA . THR B 1 95 ? -11.867 14.562 13.922 1 30.25 95 THR B CA 1
ATOM 1635 C C . THR B 1 95 ? -10.891 13.43 14.219 1 30.25 95 THR B C 1
ATOM 1637 O O . THR B 1 95 ? -11.25 12.445 14.867 1 30.25 95 THR B O 1
ATOM 1640 N N . VAL B 1 96 ? -10.109 13.188 13.344 1 37.72 96 VAL B N 1
ATOM 1641 C CA . VAL B 1 96 ? -9.078 12.258 13.773 1 37.72 96 VAL B CA 1
ATOM 1642 C C . VAL B 1 96 ? -8.227 12.906 14.867 1 37.72 96 VAL B C 1
ATOM 1644 O O . VAL B 1 96 ? -7.773 14.039 14.711 1 37.72 96 VAL B O 1
ATOM 1647 N N . VAL B 1 97 ? -8.383 12.414 16.062 1 33.25 97 VAL B N 1
ATOM 1648 C CA . VAL B 1 97 ? -7.645 12.867 17.234 1 33.25 97 VAL B CA 1
ATOM 1649 C C . VAL B 1 97 ? -6.152 12.609 17.031 1 33.25 97 VAL B C 1
ATOM 1651 O O . VAL B 1 97 ? -5.746 11.492 16.719 1 33.25 97 VAL B O 1
ATOM 1654 N N . LEU B 1 98 ? -5.504 13.594 16.688 1 41.88 98 LEU B N 1
ATOM 1655 C CA . LEU B 1 98 ? -4.047 13.578 16.641 1 41.88 98 LEU B CA 1
ATOM 1656 C C . LEU B 1 98 ? -3.449 13.359 18.016 1 41.88 98 LEU B C 1
ATOM 1658 O O . LEU B 1 98 ? -3.873 13.992 18.984 1 41.88 98 LEU B O 1
ATOM 1662 N N . TYR B 1 99 ? -2.926 12.234 18.281 1 39.31 99 TYR B N 1
ATOM 1663 C CA . TYR B 1 99 ? -2.217 12.047 19.547 1 39.31 99 TYR B CA 1
ATOM 1664 C C . TYR B 1 99 ? -0.832 12.68 19.484 1 39.31 99 TYR B C 1
ATOM 1666 O O . TYR B 1 99 ? -0.119 12.555 18.484 1 39.31 99 TYR B O 1
ATOM 1674 N N . VAL B 1 100 ? -0.668 13.703 20.266 1 31.39 100 VAL B N 1
ATOM 1675 C CA . VAL B 1 100 ? 0.615 14.367 20.469 1 31.39 100 VAL B CA 1
ATOM 1676 C C . VAL B 1 100 ? 1.408 13.648 21.562 1 31.39 100 VAL B C 1
ATOM 1678 O O . VA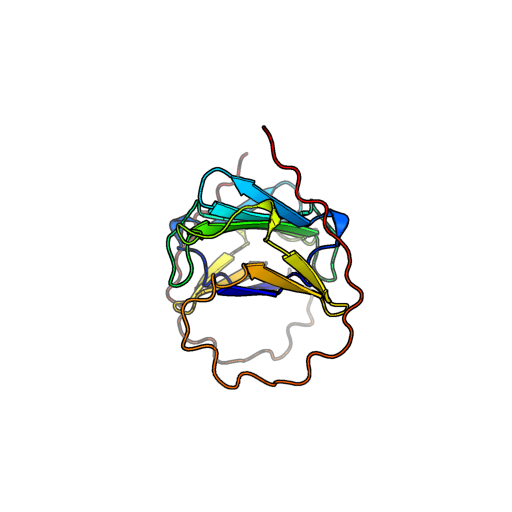L B 1 100 ? 0.929 13.492 22.688 1 31.39 100 VAL B O 1
ATOM 1681 N N . TRP B 1 101 ? 2.283 12.688 21.266 1 30.28 101 TRP B N 1
ATOM 1682 C CA . TRP B 1 101 ? 3.154 12.125 22.297 1 30.28 101 TRP B CA 1
ATOM 1683 C C . TRP B 1 101 ? 4.039 13.211 22.906 1 30.28 101 TRP B C 1
ATOM 1685 O O . TRP B 1 101 ? 4.719 13.945 22.188 1 30.28 101 TRP B O 1
ATOM 1695 N N . SER B 1 102 ? 3.604 13.875 23.891 1 29.17 102 SER B N 1
ATOM 1696 C CA . SER B 1 102 ? 4.508 14.695 24.688 1 29.17 102 SER B CA 1
ATOM 1697 C C . SER B 1 102 ? 5.578 13.844 25.359 1 29.17 102 SER B C 1
ATOM 1699 O O . SER B 1 102 ? 5.328 12.688 25.703 1 29.17 102 SER B O 1
#